Protein AF-A0A6C0BW20-F1 (afdb_monomer_lite)

Structure (mmCIF, N/CA/C/O backbone):
data_AF-A0A6C0BW20-F1
#
_entry.id   AF-A0A6C0BW20-F1
#
loop_
_atom_site.group_PDB
_atom_site.id
_atom_site.type_symbol
_atom_site.label_atom_id
_atom_site.label_alt_id
_atom_site.label_comp_id
_atom_site.label_asym_id
_atom_site.label_entity_id
_atom_site.label_seq_id
_atom_site.pdbx_PDB_ins_code
_atom_site.Cartn_x
_atom_site.Cartn_y
_atom_site.Cartn_z
_atom_site.occupancy
_atom_site.B_iso_or_equiv
_atom_site.auth_seq_id
_atom_site.auth_comp_id
_atom_site.auth_asym_id
_atom_site.auth_atom_id
_atom_site.pdbx_PDB_model_num
ATOM 1 N N . MET A 1 1 ? 77.970 -8.270 -142.069 1.00 59.00 1 MET A N 1
ATOM 2 C CA . MET A 1 1 ? 77.759 -6.852 -141.693 1.00 59.00 1 MET A CA 1
ATOM 3 C C . MET A 1 1 ? 79.062 -6.315 -141.125 1.00 59.00 1 MET A C 1
ATOM 5 O O . MET A 1 1 ? 79.704 -7.048 -140.381 1.00 59.00 1 MET A O 1
ATOM 9 N N . ARG A 1 2 ? 79.507 -5.115 -141.519 1.00 65.94 2 ARG A N 1
ATOM 10 C CA . ARG A 1 2 ? 80.756 -4.529 -141.004 1.00 65.94 2 ARG A CA 1
ATOM 11 C C . ARG A 1 2 ? 80.510 -4.013 -139.581 1.00 65.94 2 ARG A C 1
ATOM 13 O O . ARG A 1 2 ? 79.452 -3.459 -139.303 1.00 65.94 2 ARG A O 1
ATOM 20 N N . ALA A 1 3 ? 81.469 -4.204 -138.675 1.00 72.25 3 ALA A N 1
ATOM 21 C CA . ALA A 1 3 ? 81.328 -3.838 -137.260 1.00 72.25 3 ALA A CA 1
ATOM 22 C C . ALA A 1 3 ? 81.036 -2.336 -137.031 1.00 72.25 3 ALA A C 1
ATOM 24 O O . ALA A 1 3 ? 80.422 -1.982 -136.026 1.00 72.25 3 ALA A O 1
ATOM 25 N N . SER A 1 4 ? 81.402 -1.460 -137.978 1.00 76.25 4 SER A N 1
ATOM 26 C CA . SER A 1 4 ? 81.086 -0.024 -137.923 1.00 76.25 4 SER A CA 1
ATOM 27 C C . SER A 1 4 ? 79.586 0.266 -137.966 1.00 76.25 4 SER A C 1
ATOM 29 O O . SER A 1 4 ? 79.125 1.185 -137.293 1.00 76.25 4 SER A O 1
ATOM 31 N N . ASP A 1 5 ? 78.818 -0.528 -138.714 1.00 76.06 5 ASP A N 1
ATOM 32 C CA . ASP A 1 5 ? 77.393 -0.268 -138.945 1.00 76.06 5 ASP A CA 1
ATOM 33 C C . ASP A 1 5 ? 76.567 -0.606 -137.691 1.00 76.06 5 ASP A C 1
ATOM 35 O O . ASP A 1 5 ? 75.600 0.079 -137.356 1.00 76.06 5 ASP A O 1
ATOM 39 N N . ILE A 1 6 ? 77.004 -1.617 -136.930 1.00 78.94 6 ILE A N 1
ATOM 40 C CA . ILE A 1 6 ? 76.404 -1.996 -135.641 1.00 78.94 6 ILE A CA 1
ATOM 41 C C . ILE A 1 6 ? 76.694 -0.923 -134.577 1.00 78.94 6 ILE A C 1
ATOM 43 O O . ILE A 1 6 ? 75.790 -0.543 -133.834 1.00 78.94 6 ILE A O 1
ATOM 47 N N . PHE A 1 7 ? 77.915 -0.376 -134.534 1.00 82.94 7 PHE A N 1
ATOM 48 C CA . PHE A 1 7 ? 78.286 0.680 -133.583 1.00 82.94 7 PHE A CA 1
ATOM 49 C C . PHE A 1 7 ? 77.502 1.984 -133.813 1.00 82.94 7 PHE A C 1
ATOM 51 O O . PHE A 1 7 ? 76.940 2.538 -132.870 1.00 82.94 7 PHE A O 1
ATOM 58 N N . LEU A 1 8 ? 77.388 2.438 -135.067 1.00 81.00 8 LEU A N 1
ATOM 59 C CA . LEU A 1 8 ? 76.597 3.624 -135.425 1.00 81.00 8 LEU A CA 1
ATOM 60 C C . LEU A 1 8 ? 75.111 3.465 -135.072 1.00 81.00 8 LEU A C 1
ATOM 62 O O . LEU A 1 8 ? 74.500 4.398 -134.555 1.00 81.00 8 LEU A O 1
ATOM 66 N N . THR A 1 9 ? 74.544 2.273 -135.276 1.00 82.94 9 THR A N 1
ATOM 67 C CA . THR A 1 9 ? 73.142 1.989 -134.926 1.00 82.94 9 THR A CA 1
ATOM 68 C C . THR A 1 9 ? 72.909 2.061 -133.412 1.00 82.94 9 THR A C 1
ATOM 70 O O . THR A 1 9 ? 71.924 2.651 -132.970 1.00 82.94 9 THR A O 1
ATOM 73 N N . ILE A 1 10 ? 73.834 1.535 -132.600 1.00 84.69 10 ILE A N 1
ATOM 74 C CA . ILE A 1 10 ? 73.753 1.621 -131.133 1.00 84.69 10 ILE A CA 1
ATOM 75 C C . ILE A 1 10 ? 73.839 3.078 -130.665 1.00 84.69 10 ILE A C 1
ATOM 77 O O . ILE A 1 10 ? 73.041 3.487 -129.826 1.00 84.69 10 ILE A O 1
ATOM 81 N N . VAL A 1 11 ? 74.751 3.878 -131.225 1.00 86.12 11 VAL A N 1
ATOM 82 C CA . VAL A 1 11 ? 74.902 5.299 -130.861 1.00 86.12 11 VAL A CA 1
ATOM 83 C C . VAL A 1 11 ? 73.632 6.095 -131.176 1.00 86.12 11 VAL A C 1
ATOM 85 O O . VAL A 1 11 ? 73.182 6.880 -130.342 1.00 86.12 11 VAL A O 1
ATOM 88 N N . ILE A 1 12 ? 73.009 5.860 -132.335 1.00 85.62 12 ILE A N 1
ATOM 89 C CA . ILE A 1 12 ? 71.752 6.523 -132.715 1.00 85.62 12 ILE A CA 1
ATOM 90 C C . ILE A 1 12 ? 70.615 6.137 -131.759 1.00 85.62 12 ILE A C 1
ATOM 92 O O . ILE A 1 12 ? 69.884 7.018 -131.302 1.00 85.62 12 ILE A O 1
ATOM 96 N N . LEU A 1 13 ? 70.486 4.853 -131.404 1.00 86.12 13 LEU A N 1
ATOM 97 C CA . LEU A 1 13 ? 69.489 4.397 -130.427 1.00 86.12 13 LEU A CA 1
ATOM 98 C C . LEU A 1 13 ? 69.714 5.016 -129.041 1.00 86.12 13 LEU A C 1
ATOM 100 O O . LEU A 1 13 ? 68.753 5.412 -128.379 1.00 86.12 13 LEU A O 1
ATOM 104 N N . LEU A 1 14 ? 70.970 5.158 -128.612 1.00 86.94 14 LEU A N 1
ATOM 105 C CA . LEU A 1 14 ? 71.327 5.781 -127.336 1.00 86.94 14 LEU A CA 1
ATOM 106 C C . LEU A 1 14 ? 70.944 7.269 -127.313 1.00 86.94 14 LEU A C 1
ATOM 108 O O . LEU A 1 14 ? 70.314 7.725 -126.362 1.00 86.94 14 LEU A O 1
ATOM 112 N N . ILE A 1 15 ? 71.238 8.007 -128.388 1.00 86.31 15 ILE A N 1
ATOM 113 C CA . ILE A 1 15 ? 70.867 9.424 -128.522 1.00 86.31 15 ILE A CA 1
ATOM 114 C C . ILE A 1 15 ? 69.343 9.595 -128.521 1.00 86.31 15 ILE A C 1
ATOM 116 O O . ILE A 1 15 ? 68.825 10.438 -127.789 1.00 86.31 15 ILE A O 1
ATOM 120 N N . PHE A 1 16 ? 68.607 8.771 -129.275 1.00 85.88 16 PHE A N 1
ATOM 121 C CA . PHE A 1 16 ? 67.141 8.806 -129.265 1.00 85.88 16 PHE A CA 1
ATOM 122 C C . PHE A 1 16 ? 66.567 8.504 -127.876 1.00 85.88 16 PHE A C 1
ATOM 124 O O . PHE A 1 16 ? 65.630 9.170 -127.438 1.00 85.88 16 PHE A O 1
ATOM 131 N N . THR A 1 17 ? 67.164 7.557 -127.149 1.00 84.31 17 THR A N 1
ATOM 132 C CA . THR A 1 17 ? 66.755 7.224 -125.776 1.00 84.31 17 THR A CA 1
ATOM 133 C C . THR A 1 17 ? 67.008 8.392 -124.814 1.00 84.31 17 THR A C 1
ATOM 135 O O . THR A 1 17 ? 66.163 8.699 -123.973 1.00 84.31 17 THR A O 1
ATOM 138 N N . ILE A 1 18 ? 68.129 9.104 -124.956 1.00 85.19 18 ILE A N 1
ATOM 139 C CA . ILE A 1 18 ? 68.447 10.289 -124.140 1.00 85.19 18 ILE A CA 1
ATOM 140 C C . ILE A 1 18 ? 67.483 11.449 -124.441 1.00 85.19 18 ILE A C 1
ATOM 142 O O . ILE A 1 18 ? 66.973 12.096 -123.524 1.00 85.19 18 ILE A O 1
ATOM 146 N N . ILE A 1 19 ? 67.174 11.706 -125.714 1.00 84.44 19 ILE A N 1
ATOM 147 C CA . ILE A 1 19 ? 66.229 12.767 -126.101 1.00 84.44 19 ILE A CA 1
ATOM 148 C C . ILE A 1 19 ? 64.812 12.433 -125.608 1.00 84.44 19 ILE A C 1
ATOM 150 O O . ILE A 1 19 ? 64.113 13.301 -125.087 1.00 84.44 19 ILE A O 1
ATOM 154 N N . TYR A 1 20 ? 64.400 11.168 -125.697 1.00 84.06 20 TYR A N 1
ATOM 155 C CA . TYR A 1 20 ? 63.090 10.730 -125.219 1.00 84.06 20 TYR A CA 1
ATOM 156 C C . TYR A 1 20 ? 62.961 10.832 -123.690 1.00 84.06 20 TYR A C 1
ATOM 158 O O . TYR A 1 20 ? 61.986 11.387 -123.180 1.00 84.06 20 TYR A O 1
ATOM 166 N N . THR A 1 21 ? 63.970 10.368 -122.944 1.00 79.06 21 THR A N 1
ATOM 167 C CA . THR A 1 21 ? 63.970 10.442 -121.471 1.00 79.06 21 THR A CA 1
ATOM 168 C C . THR A 1 21 ? 64.052 11.881 -120.959 1.00 79.06 21 THR A C 1
ATOM 170 O O . THR A 1 21 ? 63.328 12.232 -120.028 1.00 79.06 21 THR A O 1
ATOM 173 N N . SER A 1 22 ? 64.851 12.748 -121.589 1.00 75.25 22 SER A N 1
ATOM 174 C CA . SER A 1 22 ? 64.921 14.170 -121.214 1.00 75.25 22 SER A CA 1
ATOM 175 C C . SER A 1 22 ? 63.596 14.911 -121.434 1.00 75.25 22 SER A C 1
ATOM 177 O O . SER A 1 22 ? 63.225 15.741 -120.603 1.00 75.25 22 SER A O 1
ATOM 179 N N . ASN A 1 23 ? 62.833 14.577 -122.482 1.00 77.44 23 ASN A N 1
ATOM 180 C CA . ASN A 1 23 ? 61.518 15.177 -122.724 1.00 77.44 23 ASN A CA 1
ATOM 181 C C . ASN A 1 23 ? 60.480 14.755 -121.664 1.00 77.44 23 ASN A C 1
ATOM 183 O O . ASN A 1 23 ? 59.778 15.605 -121.116 1.00 77.44 23 ASN A O 1
ATOM 187 N N . ILE A 1 24 ? 60.443 13.467 -121.295 1.00 80.12 24 ILE A N 1
ATOM 188 C CA . ILE A 1 24 ? 59.571 12.956 -120.219 1.00 80.12 24 ILE A CA 1
ATOM 189 C C . ILE A 1 24 ? 59.896 13.624 -118.882 1.00 80.12 24 ILE A C 1
ATOM 191 O O . ILE A 1 24 ? 58.987 14.043 -118.164 1.00 80.12 24 ILE A O 1
ATOM 195 N N . LEU A 1 25 ? 61.183 13.754 -118.552 1.00 77.12 25 LEU A N 1
ATOM 196 C CA . LEU A 1 25 ? 61.616 14.404 -117.316 1.00 77.12 25 LEU A CA 1
ATOM 197 C C . LEU A 1 25 ? 61.246 15.891 -117.299 1.00 77.12 25 LEU A C 1
ATOM 199 O O . LEU A 1 25 ? 60.792 16.381 -116.268 1.00 77.12 25 LEU A O 1
ATOM 203 N N . ALA A 1 26 ? 61.364 16.596 -118.428 1.00 75.00 26 ALA A N 1
ATOM 204 C CA . ALA A 1 26 ? 60.976 18.002 -118.531 1.00 75.00 26 ALA A CA 1
ATOM 205 C C . ALA A 1 26 ? 59.462 18.208 -118.333 1.00 75.00 26 ALA A C 1
ATOM 207 O O . ALA A 1 26 ? 59.050 19.086 -117.571 1.00 75.00 26 ALA A O 1
ATOM 208 N N . VAL A 1 27 ? 58.627 17.372 -118.960 1.00 76.00 27 VAL A N 1
ATOM 209 C CA . VAL A 1 27 ? 57.162 17.424 -118.799 1.00 76.00 27 VAL A CA 1
ATOM 210 C C . VAL A 1 27 ? 56.745 17.019 -117.378 1.00 76.00 27 VAL A C 1
ATOM 212 O O . VAL A 1 27 ? 55.918 17.689 -116.757 1.00 76.00 27 VAL A O 1
ATOM 215 N N . GLY A 1 28 ? 57.353 15.96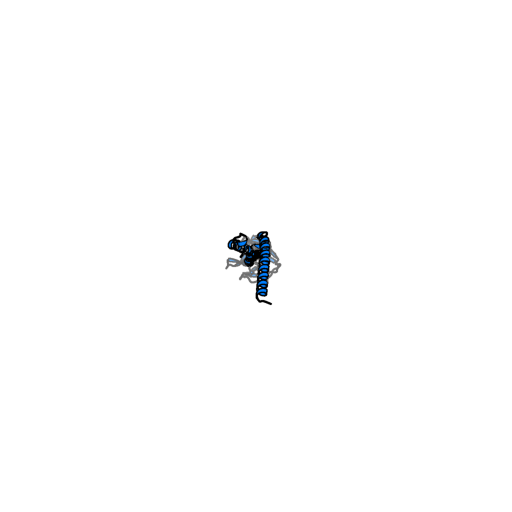7 -116.823 1.00 76.62 28 GLY A N 1
ATOM 216 C CA . GLY A 1 28 ? 57.104 15.509 -115.454 1.00 76.62 28 GLY A CA 1
ATOM 217 C C . GLY A 1 28 ? 57.495 16.549 -114.400 1.00 76.62 28 GLY A C 1
ATOM 218 O O . GLY A 1 28 ? 56.714 16.830 -113.490 1.00 76.62 28 GLY A O 1
ATOM 219 N N . ALA A 1 29 ? 58.655 17.191 -114.561 1.00 77.06 29 ALA A N 1
ATOM 220 C CA . ALA A 1 29 ? 59.098 18.278 -113.693 1.00 77.06 29 ALA A CA 1
ATOM 221 C C . ALA A 1 29 ? 58.170 19.502 -113.771 1.00 77.06 29 ALA A C 1
ATOM 223 O O . ALA A 1 29 ? 57.880 20.121 -112.745 1.00 77.06 29 ALA A O 1
ATOM 224 N N . GLY A 1 30 ? 57.651 19.823 -114.962 1.00 75.81 30 GLY A N 1
ATOM 225 C CA . GLY A 1 30 ? 56.662 20.888 -115.148 1.00 75.81 30 GLY A CA 1
ATOM 226 C C . GLY A 1 30 ? 55.382 20.664 -114.334 1.00 75.81 30 GLY A C 1
ATOM 227 O O . GLY A 1 30 ? 54.902 21.587 -113.674 1.00 75.81 30 GLY A O 1
ATOM 228 N N . ASN A 1 31 ? 54.872 19.429 -114.304 1.00 79.81 31 ASN A N 1
ATOM 229 C CA . ASN A 1 31 ? 53.686 19.073 -113.516 1.00 79.81 31 ASN A CA 1
ATOM 230 C C . ASN A 1 31 ? 53.939 19.132 -112.001 1.00 79.81 31 ASN A C 1
ATOM 232 O O . ASN A 1 31 ? 53.102 19.646 -111.261 1.00 79.81 31 ASN A O 1
ATOM 236 N N . ILE A 1 32 ? 55.105 18.673 -111.534 1.00 80.12 32 ILE A N 1
ATOM 237 C CA . ILE A 1 32 ? 55.470 18.725 -110.106 1.00 80.12 32 ILE A CA 1
ATOM 238 C C . ILE A 1 32 ? 55.589 20.175 -109.622 1.00 80.12 32 ILE A C 1
ATOM 240 O O . ILE A 1 32 ? 55.152 20.496 -108.518 1.00 80.12 32 ILE A O 1
ATOM 244 N N . LYS A 1 33 ? 56.134 21.065 -110.460 1.00 76.50 33 LYS A N 1
ATOM 245 C CA . LYS A 1 33 ? 56.265 22.489 -110.133 1.00 76.50 33 LYS A CA 1
ATOM 246 C C . LYS A 1 33 ? 54.908 23.194 -110.028 1.00 76.50 33 LYS A C 1
ATOM 248 O O . LYS A 1 33 ? 54.754 24.080 -109.194 1.00 76.50 33 LYS A O 1
ATOM 253 N N . LYS A 1 34 ? 53.931 22.809 -110.858 1.00 80.44 34 LYS A N 1
ATOM 254 C CA . LYS A 1 34 ? 52.585 23.406 -110.865 1.00 80.44 34 LYS A CA 1
ATOM 255 C C . LYS A 1 34 ? 51.764 23.017 -109.630 1.00 80.44 34 LYS A C 1
ATOM 257 O O . LYS A 1 34 ? 51.102 23.876 -109.060 1.00 80.44 34 LYS A O 1
ATOM 262 N N . ASP A 1 35 ? 51.879 21.767 -109.182 1.00 83.88 35 ASP A N 1
ATOM 263 C CA . ASP A 1 35 ? 51.110 21.213 -108.057 1.00 83.88 35 ASP A CA 1
ATOM 264 C C . ASP A 1 35 ? 51.996 20.898 -106.836 1.00 83.88 35 ASP A C 1
ATOM 266 O O . ASP A 1 35 ? 51.822 19.883 -106.152 1.00 83.88 35 ASP A O 1
ATOM 270 N N . TRP A 1 36 ? 52.962 21.771 -106.537 1.00 79.25 36 TRP A N 1
ATOM 271 C CA . TRP A 1 36 ? 53.942 21.554 -105.467 1.00 79.25 36 TRP A CA 1
ATOM 272 C C . TRP A 1 36 ? 53.337 21.167 -104.100 1.00 79.25 36 TRP A C 1
ATOM 274 O O . TRP A 1 36 ? 53.826 20.208 -103.497 1.00 79.25 36 TRP A O 1
ATOM 284 N N . PRO A 1 37 ? 52.244 21.796 -103.609 1.00 81.12 37 PRO A N 1
ATOM 285 C CA . PRO A 1 37 ? 51.641 21.426 -102.326 1.00 81.12 37 PRO A CA 1
ATOM 286 C C . PRO A 1 37 ? 51.200 19.961 -102.239 1.00 81.12 37 PRO A C 1
ATOM 288 O O . PRO A 1 37 ? 51.208 19.389 -101.153 1.00 81.12 37 PRO A O 1
ATOM 291 N N . LYS A 1 38 ? 50.852 19.343 -103.373 1.00 81.56 38 LYS A N 1
ATOM 292 C CA . LYS A 1 38 ? 50.432 17.939 -103.444 1.00 81.56 38 LYS A CA 1
ATOM 293 C C . LYS A 1 38 ? 51.620 16.978 -103.417 1.00 81.56 38 LYS A C 1
ATOM 295 O O . LYS A 1 38 ? 51.528 15.894 -102.851 1.00 81.56 38 LYS A O 1
ATOM 300 N N . TYR A 1 39 ? 52.732 17.367 -104.033 1.00 79.62 39 TYR A N 1
ATOM 301 C CA . TYR A 1 39 ? 53.892 16.498 -104.239 1.00 79.62 39 TYR A CA 1
ATOM 302 C C . TYR A 1 39 ? 55.025 16.718 -103.225 1.00 79.62 39 TYR A C 1
ATOM 304 O O . TYR A 1 39 ? 55.924 15.883 -103.131 1.00 79.62 39 TYR A O 1
ATOM 312 N N . ARG A 1 40 ? 54.965 17.789 -102.421 1.00 78.31 40 ARG A N 1
ATOM 313 C CA . ARG A 1 40 ? 56.021 18.184 -101.475 1.00 78.31 40 ARG A CA 1
ATOM 314 C C . ARG A 1 40 ? 56.376 17.134 -100.419 1.00 78.31 40 ARG A C 1
ATOM 316 O O . ARG A 1 40 ? 57.535 17.076 -100.030 1.00 78.31 40 ARG A O 1
ATOM 323 N N . CYS A 1 41 ? 55.422 16.318 -99.965 1.00 82.94 41 CYS A N 1
ATOM 324 C CA . CYS A 1 41 ? 55.662 15.268 -98.964 1.00 82.94 41 CYS A CA 1
ATOM 325 C C . CYS A 1 41 ? 55.743 13.862 -99.580 1.00 82.94 41 CYS A C 1
ATOM 327 O O . CYS A 1 41 ? 55.674 12.870 -98.861 1.00 82.94 41 CYS A O 1
ATOM 329 N N . ASN A 1 42 ? 55.891 13.750 -100.906 1.00 82.62 42 ASN A N 1
ATOM 330 C CA . ASN A 1 42 ? 56.097 12.463 -101.566 1.00 82.62 42 ASN A CA 1
ATOM 331 C C . ASN A 1 42 ? 57.580 12.035 -101.452 1.00 82.62 42 ASN A C 1
ATOM 333 O O . ASN A 1 42 ? 58.448 12.750 -101.967 1.00 82.62 42 ASN A O 1
ATOM 337 N N . PRO A 1 43 ? 57.894 10.868 -100.850 1.00 79.19 43 PRO A N 1
ATOM 338 C CA . PRO A 1 43 ? 59.269 10.394 -100.654 1.00 79.19 43 PRO A CA 1
ATOM 339 C C . PRO A 1 43 ? 60.127 10.330 -101.918 1.00 79.19 43 PRO A C 1
ATOM 341 O O . PRO A 1 43 ? 61.333 10.547 -101.841 1.00 79.19 43 PRO A O 1
ATOM 344 N N . ALA A 1 44 ? 59.523 10.096 -103.085 1.00 79.12 44 ALA A N 1
ATOM 345 C CA . ALA A 1 44 ? 60.248 10.029 -104.353 1.00 79.12 44 ALA A CA 1
ATOM 346 C C . ALA A 1 44 ? 60.709 11.406 -104.872 1.00 79.12 44 ALA A C 1
ATOM 348 O O . ALA A 1 44 ? 61.628 11.480 -105.683 1.00 79.12 44 ALA A O 1
ATOM 349 N N . ILE A 1 45 ? 60.079 12.495 -104.420 1.00 81.31 45 ILE A N 1
ATOM 350 C CA . ILE A 1 45 ? 60.309 13.864 -104.917 1.00 81.31 45 ILE A CA 1
ATOM 351 C C . ILE A 1 45 ? 61.140 14.680 -103.915 1.00 81.31 45 ILE A C 1
ATOM 353 O O . ILE A 1 45 ? 61.853 15.602 -104.310 1.00 81.31 45 ILE A O 1
ATOM 357 N N . MET A 1 46 ? 61.113 14.304 -102.631 1.00 78.44 46 MET A N 1
ATOM 358 C CA . MET A 1 46 ? 61.816 14.998 -101.546 1.00 78.44 46 MET A CA 1
ATOM 359 C C . MET A 1 46 ? 63.334 15.193 -101.765 1.00 78.44 46 MET A C 1
ATOM 361 O O . MET A 1 46 ? 63.807 16.310 -101.561 1.00 78.44 46 MET A O 1
ATOM 365 N N . PRO A 1 47 ? 64.117 14.206 -102.248 1.00 79.75 47 PRO A N 1
ATOM 366 C CA . PRO A 1 47 ? 65.549 14.407 -102.517 1.00 79.75 47 PRO A CA 1
ATOM 367 C C . PRO A 1 47 ? 65.825 15.431 -103.625 1.00 79.75 47 PRO A C 1
ATOM 369 O O . PRO A 1 47 ? 66.913 15.997 -103.708 1.00 79.75 47 PRO A O 1
ATOM 372 N N . PHE A 1 48 ? 64.827 15.682 -104.474 1.00 80.56 48 PHE A N 1
ATOM 373 C CA . PHE A 1 48 ? 64.922 16.545 -105.643 1.00 80.56 48 PHE A CA 1
ATOM 374 C C . PHE A 1 48 ? 64.215 17.890 -105.440 1.00 80.56 48 PHE A C 1
ATOM 376 O O . PHE A 1 48 ? 64.120 18.667 -106.383 1.00 80.56 48 PHE A O 1
ATOM 383 N N . THR A 1 49 ? 63.756 18.229 -104.227 1.00 80.88 49 THR A N 1
ATOM 384 C CA . THR A 1 49 ? 63.082 19.519 -103.958 1.00 80.88 49 THR A CA 1
ATOM 385 C C . THR A 1 49 ? 63.962 20.723 -104.297 1.00 80.88 49 THR A C 1
ATOM 387 O O . THR A 1 49 ? 63.449 21.763 -104.711 1.00 80.88 49 THR A O 1
ATOM 390 N N . SER A 1 50 ? 65.287 20.566 -104.180 1.00 78.12 50 SER A N 1
ATOM 391 C CA . SER A 1 50 ? 66.270 21.588 -104.549 1.00 78.12 50 SER A CA 1
ATOM 392 C C . SER A 1 50 ? 66.180 21.957 -106.036 1.00 78.12 50 SER A C 1
ATOM 394 O O . SER A 1 50 ? 66.322 23.130 -106.371 1.00 78.12 50 SER A O 1
ATOM 396 N N . TYR A 1 51 ? 65.832 21.004 -106.912 1.00 79.88 51 TYR A N 1
ATOM 397 C CA . TYR A 1 51 ? 65.592 21.244 -108.341 1.00 79.88 51 TYR A CA 1
ATOM 398 C C . TYR A 1 51 ? 64.342 22.104 -108.600 1.00 79.88 51 TYR A C 1
ATOM 400 O O . TYR A 1 51 ? 64.255 22.806 -109.605 1.00 79.88 51 TYR A O 1
ATOM 408 N N . PHE A 1 52 ? 63.387 22.101 -107.667 1.00 80.25 52 PHE A N 1
ATOM 409 C CA . PHE A 1 52 ? 62.144 22.872 -107.746 1.00 80.25 52 PHE A CA 1
ATOM 410 C C . PHE A 1 52 ? 62.206 24.217 -107.000 1.00 80.25 52 PHE A C 1
ATOM 412 O O . PHE A 1 52 ? 61.212 24.938 -106.979 1.00 80.25 52 PHE A O 1
ATOM 419 N N . GLY A 1 53 ? 63.365 24.588 -106.437 1.00 77.31 53 GLY A N 1
ATOM 420 C CA . GLY A 1 53 ? 63.568 25.862 -105.735 1.00 77.31 53 GLY A CA 1
ATOM 421 C C . GLY A 1 53 ? 63.217 25.843 -104.243 1.00 77.31 53 GLY A C 1
ATOM 422 O O . GLY A 1 53 ? 63.117 26.905 -103.635 1.00 77.31 53 GLY A O 1
ATOM 423 N N . HIS A 1 54 ? 63.046 24.660 -103.643 1.00 82.44 54 HIS A N 1
ATOM 424 C CA . HIS A 1 54 ? 62.724 24.503 -102.222 1.00 82.44 54 HIS A CA 1
ATOM 425 C C . HIS A 1 54 ? 63.840 23.776 -101.462 1.00 82.44 54 HIS A C 1
ATOM 427 O O . HIS A 1 54 ? 64.393 22.785 -101.944 1.00 82.44 54 HIS A O 1
ATOM 433 N N . ASN A 1 55 ? 64.150 24.236 -100.246 1.00 83.56 55 ASN A N 1
ATOM 434 C CA . ASN A 1 55 ? 65.164 23.612 -99.400 1.00 83.56 55 ASN A CA 1
ATOM 435 C C . ASN A 1 55 ? 64.726 22.181 -98.995 1.00 83.56 55 ASN A C 1
ATOM 437 O O . ASN A 1 55 ? 63.665 22.030 -98.380 1.00 83.56 55 ASN A O 1
ATOM 441 N N . PRO A 1 56 ? 65.513 21.133 -99.318 1.00 79.94 56 PRO A N 1
ATOM 442 C CA . PRO A 1 56 ? 65.174 19.748 -98.976 1.00 79.94 56 PRO A CA 1
ATOM 443 C C . PRO A 1 56 ? 65.031 19.492 -97.480 1.00 79.94 56 PRO A C 1
ATOM 445 O O . PRO A 1 56 ? 64.114 18.787 -97.068 1.00 79.94 56 PRO A O 1
ATOM 448 N N . VAL A 1 57 ? 65.898 20.091 -96.662 1.00 80.38 57 VAL A N 1
ATOM 449 C CA . VAL A 1 57 ? 65.917 19.883 -95.208 1.00 80.38 57 VAL A CA 1
ATOM 450 C C . VAL A 1 57 ? 64.710 20.548 -94.559 1.00 80.38 57 VAL A C 1
ATOM 452 O O . VAL A 1 57 ? 64.043 19.941 -93.722 1.00 80.38 57 VAL A O 1
ATOM 455 N N . GLU A 1 58 ? 64.380 21.768 -94.979 1.00 81.94 58 GLU A N 1
ATOM 456 C CA . GLU A 1 58 ? 63.231 22.510 -94.454 1.00 81.94 58 GLU A CA 1
ATOM 457 C C . GLU A 1 58 ? 61.907 21.836 -94.839 1.00 81.94 58 GLU A C 1
ATOM 459 O O . GLU A 1 58 ? 61.036 21.630 -93.994 1.00 81.94 58 GLU A O 1
ATOM 464 N N . ASN A 1 59 ? 61.772 21.405 -96.098 1.00 83.56 59 ASN A N 1
ATOM 465 C CA . ASN A 1 59 ? 60.561 20.735 -96.561 1.00 83.56 59 ASN A CA 1
ATOM 466 C C . ASN A 1 59 ? 60.397 19.332 -95.946 1.00 83.56 59 ASN A C 1
ATOM 468 O O . ASN A 1 59 ? 59.282 18.953 -95.595 1.00 83.56 59 ASN A O 1
ATOM 472 N N . MET A 1 60 ? 61.494 18.594 -95.743 1.00 80.81 60 MET A N 1
ATOM 473 C CA . MET A 1 60 ? 61.481 17.333 -94.997 1.00 80.81 60 MET A CA 1
ATOM 474 C C . MET A 1 60 ? 61.059 17.553 -93.541 1.00 80.81 60 MET A C 1
ATOM 476 O O . MET A 1 60 ? 60.190 16.839 -93.048 1.00 80.81 60 MET A O 1
ATOM 480 N N . THR A 1 61 ? 61.616 18.566 -92.872 1.00 82.75 61 THR A N 1
ATOM 481 C CA . THR A 1 61 ? 61.261 18.903 -91.484 1.00 82.75 61 THR A CA 1
ATOM 482 C C . THR A 1 61 ? 59.778 19.245 -91.367 1.00 82.75 61 THR A C 1
ATOM 484 O O . THR A 1 61 ? 59.102 18.717 -90.490 1.00 82.75 61 THR A O 1
ATOM 487 N N . TYR A 1 62 ? 59.244 20.038 -92.299 1.00 84.56 62 TYR A N 1
ATOM 488 C CA . TYR A 1 62 ? 57.819 20.359 -92.351 1.00 84.56 62 TYR A CA 1
ATOM 489 C C . TYR A 1 62 ? 56.948 19.108 -92.525 1.00 84.56 62 TYR A C 1
ATOM 491 O O . TYR A 1 62 ? 55.978 18.922 -91.794 1.00 84.56 62 TYR A O 1
ATOM 499 N N . CYS A 1 63 ? 57.285 18.233 -93.477 1.00 83.12 63 CYS A N 1
ATOM 500 C CA . CYS A 1 63 ? 56.503 17.022 -93.725 1.00 83.12 63 CYS A CA 1
ATOM 501 C C . CYS A 1 63 ? 56.562 16.049 -92.536 1.00 83.12 63 CYS A C 1
ATOM 503 O O . CYS A 1 63 ? 55.538 15.472 -92.183 1.00 83.12 63 CYS A O 1
ATOM 505 N N . ILE A 1 64 ? 57.718 15.922 -91.874 1.00 81.75 64 ILE A N 1
ATOM 506 C CA . ILE A 1 64 ? 57.867 15.115 -90.655 1.00 81.75 64 ILE A CA 1
ATOM 507 C C . ILE A 1 64 ? 57.041 15.705 -89.508 1.00 81.75 64 ILE A C 1
ATOM 509 O O . ILE A 1 64 ? 56.313 14.962 -88.862 1.00 81.75 64 ILE A O 1
ATOM 513 N N . GLN A 1 65 ? 57.093 17.019 -89.274 1.00 79.31 65 GLN A N 1
ATOM 514 C CA . GLN A 1 65 ? 56.319 17.673 -88.209 1.00 79.31 65 GLN A CA 1
ATOM 515 C C . GLN A 1 65 ? 54.805 17.535 -88.418 1.00 79.31 65 GLN A C 1
ATOM 517 O O . GLN A 1 65 ? 54.066 17.265 -87.468 1.00 79.31 65 GLN A O 1
ATOM 522 N N . ASN A 1 66 ? 54.338 17.673 -89.661 1.00 79.44 66 ASN A N 1
ATOM 523 C CA . ASN A 1 66 ? 52.919 17.545 -89.977 1.00 79.44 66 ASN A CA 1
ATOM 524 C C . ASN A 1 66 ? 52.448 16.084 -89.837 1.00 79.44 66 ASN A C 1
ATOM 526 O O . ASN A 1 66 ? 51.442 15.828 -89.185 1.00 79.44 66 ASN A O 1
ATOM 530 N N . MET A 1 67 ? 53.234 15.115 -90.330 1.00 74.69 67 MET A N 1
ATOM 531 C CA . MET A 1 67 ? 52.955 13.685 -90.120 1.00 74.69 67 MET A CA 1
ATOM 532 C C . MET A 1 67 ? 53.027 13.277 -88.640 1.00 74.69 67 MET A C 1
ATOM 534 O O . MET A 1 67 ? 52.266 12.421 -88.196 1.00 74.69 67 MET A O 1
ATOM 538 N N . GLN A 1 68 ? 53.925 13.883 -87.858 1.00 69.38 68 GLN A N 1
ATOM 539 C CA . GLN A 1 68 ? 54.059 13.619 -86.427 1.00 69.38 68 GLN A CA 1
ATOM 540 C C . GLN A 1 68 ? 52.858 14.144 -85.634 1.00 69.38 68 GLN A C 1
ATOM 542 O O . GLN A 1 68 ? 52.473 13.510 -84.657 1.00 69.38 68 GLN A O 1
ATOM 547 N N . THR A 1 69 ? 52.249 15.257 -86.050 1.00 73.44 69 THR A N 1
ATOM 548 C CA . THR A 1 69 ? 51.038 15.801 -85.409 1.00 73.44 69 THR A CA 1
ATOM 549 C C . THR A 1 69 ? 49.851 14.855 -85.593 1.00 73.44 69 THR A C 1
ATOM 551 O O . THR A 1 69 ? 49.164 14.543 -84.621 1.00 73.44 69 THR A O 1
ATOM 554 N N . ASP A 1 70 ? 49.679 14.308 -86.799 1.00 72.00 70 ASP A N 1
ATOM 555 C CA . ASP A 1 70 ? 48.630 13.324 -87.086 1.00 72.00 70 ASP A CA 1
ATOM 556 C C . ASP A 1 70 ? 48.869 11.996 -86.340 1.00 72.00 70 ASP A C 1
ATOM 558 O O . ASP A 1 70 ? 47.938 11.380 -85.822 1.00 72.00 70 ASP A O 1
ATOM 562 N N . TYR A 1 71 ? 50.131 11.573 -86.208 1.00 75.38 71 TYR A N 1
ATOM 563 C CA . TYR A 1 71 ? 50.493 10.355 -85.475 1.00 75.38 71 TYR A CA 1
ATOM 564 C C . TYR A 1 71 ? 50.459 10.526 -83.945 1.00 75.38 71 TYR A C 1
ATOM 566 O O . TYR A 1 71 ? 50.237 9.557 -83.218 1.00 75.38 71 TYR A O 1
ATOM 574 N N . MET A 1 72 ? 50.620 11.753 -83.432 1.00 73.50 72 MET A N 1
ATOM 575 C CA . MET A 1 72 ? 50.537 12.053 -81.997 1.00 73.50 72 MET A CA 1
ATOM 576 C C . MET A 1 72 ? 49.156 11.705 -81.431 1.00 73.50 72 MET A C 1
ATOM 578 O O . MET A 1 72 ? 49.070 11.221 -80.307 1.00 73.50 72 MET A O 1
ATOM 582 N N . GLY A 1 73 ? 48.087 11.877 -82.216 1.00 76.75 73 GLY A N 1
ATOM 583 C CA . GLY A 1 73 ? 46.739 11.451 -81.828 1.00 76.75 73 GLY A CA 1
ATOM 584 C C . GLY A 1 73 ? 46.661 9.952 -81.514 1.00 76.75 73 GLY A C 1
ATOM 585 O O . GLY A 1 73 ? 46.156 9.575 -80.459 1.00 76.75 73 GLY A O 1
ATOM 586 N N . HIS A 1 74 ? 47.244 9.106 -82.369 1.00 77.94 74 HIS A N 1
ATOM 587 C CA . HIS A 1 74 ? 47.321 7.657 -82.141 1.00 77.94 74 HIS A CA 1
ATOM 588 C C . HIS A 1 74 ? 48.269 7.274 -80.997 1.00 77.94 74 HIS A C 1
ATOM 590 O O . HIS A 1 74 ? 48.002 6.328 -80.263 1.00 77.94 74 HIS A O 1
ATOM 596 N N . LEU A 1 75 ? 49.362 8.016 -80.797 1.00 78.38 75 LEU A N 1
ATOM 597 C CA . LEU A 1 75 ? 50.269 7.783 -79.667 1.00 78.38 75 LEU A CA 1
ATOM 598 C C . LEU A 1 75 ? 49.664 8.180 -78.313 1.00 78.38 75 LEU A C 1
ATOM 600 O O . LEU A 1 75 ? 50.023 7.593 -77.294 1.00 78.38 75 LEU A O 1
ATOM 604 N N . LEU A 1 76 ? 48.761 9.163 -78.290 1.00 83.44 76 LEU A N 1
ATOM 605 C CA . LEU A 1 76 ? 48.055 9.602 -77.085 1.00 83.44 76 LEU A CA 1
ATOM 606 C C . LEU A 1 76 ? 46.805 8.768 -76.784 1.00 83.44 76 LEU A C 1
ATOM 608 O O . LEU A 1 76 ? 46.289 8.840 -75.672 1.00 83.44 76 LEU A O 1
ATOM 612 N N . GLU A 1 77 ? 46.327 7.951 -77.722 1.00 84.69 77 GLU A N 1
ATOM 613 C CA . GLU A 1 77 ? 45.162 7.077 -77.543 1.00 84.69 77 GLU A CA 1
ATOM 614 C C . GLU A 1 77 ? 45.277 6.161 -76.302 1.00 84.69 77 GLU A C 1
ATOM 616 O O . GLU A 1 77 ? 44.349 6.164 -75.485 1.00 84.69 77 GLU A O 1
ATOM 621 N N . PRO A 1 78 ? 46.418 5.483 -76.034 1.00 88.56 78 PRO A N 1
ATOM 622 C CA . PRO A 1 78 ? 46.597 4.708 -74.803 1.00 88.56 78 PRO A CA 1
ATOM 623 C C . PRO A 1 78 ? 46.581 5.567 -73.531 1.00 88.56 78 PRO A C 1
ATOM 625 O O . PRO A 1 78 ? 46.092 5.126 -72.492 1.00 88.56 78 PRO A O 1
ATOM 628 N N . VAL A 1 79 ? 47.101 6.797 -73.599 1.00 87.50 79 VAL A N 1
ATOM 629 C CA . VAL A 1 79 ? 47.134 7.731 -72.460 1.00 87.50 79 VAL A CA 1
ATOM 630 C C . VAL A 1 79 ? 45.729 8.241 -72.148 1.00 87.50 79 VAL A C 1
ATOM 632 O O . VAL A 1 79 ? 45.324 8.252 -70.989 1.00 87.50 79 VAL A O 1
ATOM 635 N N . ASN A 1 80 ? 44.955 8.592 -73.176 1.00 85.69 80 ASN A N 1
ATOM 636 C CA . ASN A 1 80 ? 43.562 9.010 -73.038 1.00 85.69 80 ASN A CA 1
ATOM 637 C C . ASN A 1 80 ? 42.686 7.874 -72.497 1.00 85.69 80 ASN A C 1
ATOM 639 O O . ASN A 1 80 ? 41.854 8.111 -71.623 1.00 85.69 80 ASN A O 1
ATOM 643 N N . TYR A 1 81 ? 42.907 6.635 -72.949 1.00 89.25 81 TYR A N 1
ATOM 644 C CA . TYR A 1 81 ? 42.243 5.460 -72.385 1.00 89.25 81 TYR A CA 1
ATOM 645 C C . TYR A 1 81 ? 42.592 5.270 -70.903 1.00 89.25 81 TYR A C 1
ATOM 647 O O . TYR A 1 81 ? 41.695 5.114 -70.075 1.00 89.25 81 TYR A O 1
ATOM 655 N N . ALA A 1 82 ? 43.878 5.351 -70.543 1.00 88.50 82 ALA A N 1
ATOM 656 C CA . ALA A 1 82 ? 44.313 5.253 -69.152 1.00 88.50 82 ALA A CA 1
ATOM 657 C C . ALA A 1 82 ? 43.685 6.352 -68.275 1.00 88.50 82 ALA A C 1
ATOM 659 O O . ALA A 1 82 ? 43.201 6.058 -67.184 1.00 88.50 82 ALA A O 1
ATOM 660 N N . MET A 1 83 ? 43.613 7.595 -68.767 1.00 88.25 83 MET A N 1
ATOM 661 C CA . MET A 1 83 ? 42.927 8.691 -68.075 1.00 88.25 83 MET A CA 1
ATOM 662 C C . MET A 1 83 ? 41.423 8.440 -67.923 1.00 88.25 83 MET A C 1
ATOM 664 O O . MET A 1 83 ? 40.880 8.708 -66.852 1.00 88.25 83 MET A O 1
ATOM 668 N N . GLY A 1 84 ? 40.763 7.895 -68.948 1.00 91.00 84 GLY A N 1
ATOM 669 C CA . GLY A 1 84 ? 39.349 7.520 -68.891 1.00 91.00 84 GLY A CA 1
ATOM 670 C C . GLY A 1 84 ? 39.075 6.457 -67.827 1.00 91.00 84 GLY A C 1
ATOM 671 O O . GLY A 1 84 ? 38.162 6.617 -67.020 1.00 91.00 84 GLY A O 1
ATOM 672 N N . VAL A 1 85 ? 39.923 5.426 -67.746 1.00 92.06 85 VAL A N 1
ATOM 673 C CA . VAL A 1 85 ? 39.840 4.399 -66.695 1.00 92.06 85 VAL A CA 1
ATOM 674 C C . VAL A 1 85 ? 40.070 5.010 -65.310 1.00 92.06 85 VAL A C 1
ATOM 676 O O . VAL A 1 85 ? 39.321 4.713 -64.383 1.00 92.06 85 VAL A O 1
ATOM 679 N N . THR A 1 86 ? 41.051 5.903 -65.143 1.00 90.06 86 THR A N 1
ATOM 680 C CA . THR A 1 86 ? 41.283 6.593 -63.861 1.00 90.06 86 THR A CA 1
ATOM 681 C C . THR A 1 86 ? 40.098 7.472 -63.449 1.00 90.06 86 THR A C 1
ATOM 683 O O . THR A 1 86 ? 39.735 7.488 -62.274 1.00 90.06 86 THR A O 1
ATOM 686 N N . GLN A 1 87 ? 39.476 8.189 -64.389 1.00 89.25 87 GLN A N 1
ATOM 687 C CA . GLN A 1 87 ? 38.288 9.004 -64.119 1.00 89.25 87 GLN A CA 1
ATOM 688 C C . GLN A 1 87 ? 37.080 8.145 -63.746 1.00 89.25 87 GLN A C 1
ATOM 690 O O . GLN A 1 87 ? 36.390 8.468 -62.782 1.00 89.25 87 GLN A O 1
ATOM 695 N N . GLN A 1 88 ? 36.861 7.039 -64.459 1.00 92.94 88 GLN A N 1
ATOM 696 C CA . GLN A 1 88 ? 35.796 6.091 -64.150 1.00 92.94 88 GLN A CA 1
ATOM 697 C C . GLN A 1 88 ? 35.995 5.465 -62.768 1.00 92.94 88 GLN A C 1
ATOM 699 O O . GLN A 1 88 ? 35.077 5.491 -61.961 1.00 92.94 88 GLN A O 1
ATOM 704 N N . LEU A 1 89 ? 37.207 5.001 -62.446 1.00 91.19 89 LEU A N 1
ATOM 705 C CA . LEU A 1 89 ? 37.528 4.487 -61.111 1.00 91.19 89 LEU A CA 1
ATOM 706 C C . LEU A 1 89 ? 37.300 5.542 -60.021 1.00 91.19 89 LEU A C 1
ATOM 708 O O . LEU A 1 89 ? 36.814 5.213 -58.942 1.00 91.19 89 LEU A O 1
ATOM 712 N N . GLY A 1 90 ? 37.633 6.807 -60.292 1.00 91.19 90 GLY A N 1
ATOM 713 C CA . GLY A 1 90 ? 37.345 7.917 -59.384 1.00 91.19 90 GLY A CA 1
ATOM 714 C C . GLY A 1 90 ? 35.843 8.140 -59.175 1.00 91.19 90 GLY A C 1
ATOM 715 O O . GLY A 1 90 ? 35.417 8.351 -58.039 1.00 91.19 90 GLY A O 1
ATOM 716 N N . GLY A 1 91 ? 35.053 8.058 -60.250 1.00 93.56 91 GLY A N 1
ATOM 717 C CA . GLY A 1 91 ? 33.591 8.147 -60.222 1.00 93.56 91 GLY A CA 1
ATOM 718 C C . GLY A 1 91 ? 32.955 6.992 -59.454 1.00 93.56 91 GLY A C 1
ATOM 719 O O . GLY A 1 91 ? 32.280 7.227 -58.457 1.00 93.56 91 GLY A O 1
ATOM 720 N N . ASP A 1 92 ? 33.272 5.754 -59.833 1.00 93.81 92 ASP A N 1
ATOM 721 C CA . ASP A 1 92 ? 32.746 4.532 -59.216 1.00 93.81 92 ASP A CA 1
ATOM 722 C C . ASP A 1 92 ? 33.075 4.466 -57.714 1.00 93.81 92 ASP A C 1
ATOM 724 O O . ASP A 1 92 ? 32.255 4.037 -56.893 1.00 93.81 92 ASP A O 1
ATOM 728 N N . LEU A 1 93 ? 34.272 4.919 -57.323 1.00 92.75 93 LEU A N 1
ATOM 729 C CA . LEU A 1 93 ? 34.678 4.998 -55.921 1.00 92.75 93 LEU A CA 1
ATOM 730 C C . LEU A 1 93 ? 33.919 6.103 -55.172 1.00 92.75 93 LEU A C 1
ATOM 732 O O . LEU A 1 93 ? 33.503 5.891 -54.032 1.00 92.75 93 LEU A O 1
ATOM 736 N N . GLY A 1 94 ? 33.694 7.256 -55.808 1.00 94.44 94 GLY A N 1
ATOM 737 C CA . GLY A 1 94 ? 32.854 8.329 -55.272 1.00 94.44 94 GLY A CA 1
ATOM 738 C C . GLY A 1 94 ? 31.412 7.876 -55.038 1.00 94.44 94 GLY A C 1
ATOM 739 O O . GLY A 1 94 ? 30.876 8.065 -53.942 1.00 94.44 94 GLY A O 1
ATOM 740 N N . ASP A 1 95 ? 30.825 7.197 -56.020 1.00 94.94 95 ASP A N 1
ATOM 741 C CA . ASP A 1 95 ? 29.467 6.660 -55.953 1.00 94.94 95 ASP A CA 1
ATOM 742 C C . ASP A 1 95 ? 29.355 5.574 -54.882 1.00 94.94 95 ASP A C 1
ATOM 744 O O . ASP A 1 95 ? 28.444 5.602 -54.054 1.00 94.94 95 ASP A O 1
ATOM 748 N N . SER A 1 96 ? 30.333 4.668 -54.798 1.00 95.19 96 SER A N 1
ATOM 749 C CA . SER A 1 96 ? 30.383 3.637 -53.753 1.00 95.19 96 SER A CA 1
ATOM 750 C C . SER A 1 96 ? 30.465 4.239 -52.345 1.00 95.19 96 SER A C 1
ATOM 752 O O . SER A 1 96 ? 29.798 3.765 -51.417 1.00 95.19 96 SER A O 1
ATOM 754 N N . ILE A 1 97 ? 31.242 5.314 -52.163 1.00 94.62 97 ILE A N 1
ATOM 755 C CA . ILE A 1 97 ? 31.308 6.051 -50.892 1.00 94.62 97 ILE A CA 1
ATOM 756 C C . ILE A 1 97 ? 29.958 6.701 -50.584 1.00 94.62 97 ILE A C 1
ATOM 758 O O . ILE A 1 97 ? 29.501 6.649 -49.438 1.00 94.62 97 ILE A O 1
ATOM 762 N N . GLN A 1 98 ? 29.299 7.292 -51.580 1.00 94.62 98 GLN A N 1
ATOM 763 C CA . GLN A 1 98 ? 27.997 7.921 -51.392 1.00 94.62 98 GLN A CA 1
ATOM 764 C C . GLN A 1 98 ? 26.911 6.892 -51.054 1.00 94.62 98 GLN A C 1
ATOM 766 O O . GLN A 1 98 ? 26.133 7.119 -50.128 1.00 94.62 98 GLN A O 1
ATOM 771 N N . HIS A 1 99 ? 26.908 5.732 -51.710 1.00 95.69 99 HIS A N 1
ATOM 772 C CA . HIS A 1 99 ? 26.036 4.609 -51.367 1.00 95.69 99 HIS A CA 1
ATOM 773 C C . HIS A 1 99 ? 26.301 4.086 -49.957 1.00 95.69 99 HIS A C 1
ATOM 775 O O . HIS A 1 99 ? 25.357 3.848 -49.209 1.00 95.69 99 HIS A O 1
ATOM 781 N N . THR A 1 100 ? 27.569 3.976 -49.553 1.00 94.62 100 THR A N 1
ATOM 782 C CA . THR A 1 100 ? 27.931 3.580 -48.184 1.00 94.62 100 THR A CA 1
ATOM 783 C C . THR A 1 100 ? 27.398 4.586 -47.162 1.00 94.62 100 THR A C 1
ATOM 785 O O . THR A 1 100 ? 26.833 4.197 -46.142 1.00 94.62 100 THR A O 1
ATOM 788 N N . ARG A 1 101 ? 27.524 5.890 -47.437 1.00 94.06 101 ARG A N 1
ATOM 789 C CA . ARG A 1 101 ? 26.957 6.947 -46.583 1.00 94.06 101 ARG A CA 1
ATOM 790 C C . ARG A 1 101 ? 25.431 6.886 -46.526 1.00 94.06 101 ARG A C 1
ATOM 792 O O . ARG A 1 101 ? 24.878 7.037 -45.440 1.00 94.06 101 ARG A O 1
ATOM 799 N N . GLY A 1 102 ? 24.775 6.638 -47.660 1.00 96.12 102 GLY A N 1
ATOM 800 C CA . GLY A 1 102 ? 23.328 6.433 -47.743 1.00 96.12 102 GLY A CA 1
ATOM 801 C C . GLY A 1 102 ? 22.879 5.254 -46.886 1.00 96.12 102 GLY A C 1
ATOM 802 O O . GLY A 1 102 ? 22.069 5.434 -45.986 1.00 96.12 102 GLY A O 1
ATOM 803 N N . PHE A 1 103 ? 23.515 4.093 -47.055 1.00 95.62 103 PHE A N 1
ATOM 804 C CA . PHE A 1 103 ? 23.256 2.911 -46.234 1.00 95.62 103 PHE A CA 1
ATOM 805 C C . PHE A 1 103 ? 23.434 3.188 -44.736 1.00 95.62 103 PHE A C 1
ATOM 807 O O . PHE A 1 103 ? 22.600 2.774 -43.938 1.00 95.62 103 PHE A O 1
ATOM 814 N N . ILE A 1 104 ? 24.490 3.909 -44.334 1.00 95.88 104 ILE A N 1
ATOM 815 C CA . ILE A 1 104 ? 24.699 4.283 -42.925 1.00 95.88 104 ILE A CA 1
ATOM 816 C C . ILE A 1 104 ? 23.566 5.187 -42.419 1.00 95.88 104 ILE A C 1
ATOM 818 O O . ILE A 1 104 ? 23.125 5.015 -41.282 1.00 95.88 104 ILE A O 1
ATOM 822 N N . SER A 1 105 ? 23.090 6.132 -43.236 1.00 96.62 105 SER A N 1
ATOM 823 C CA . SER A 1 105 ? 21.949 6.985 -42.884 1.00 96.62 105 SER A CA 1
ATOM 824 C C . SER A 1 105 ? 20.679 6.157 -42.715 1.00 96.62 105 SER A C 1
ATOM 826 O O . SER A 1 105 ? 20.062 6.207 -41.655 1.00 96.62 105 SER A O 1
ATOM 828 N N . ASP A 1 106 ? 20.348 5.329 -43.705 1.00 95.69 106 ASP A N 1
ATOM 829 C CA . ASP A 1 106 ? 19.148 4.490 -43.700 1.00 95.69 106 ASP A CA 1
ATOM 830 C C . ASP A 1 106 ? 19.170 3.491 -42.538 1.00 95.69 106 ASP A C 1
ATOM 832 O O . ASP A 1 106 ? 18.160 3.272 -41.861 1.00 95.69 106 ASP A O 1
ATOM 836 N N . PHE A 1 107 ? 20.339 2.911 -42.256 1.00 95.25 107 PHE A N 1
ATOM 837 C CA . PHE A 1 107 ? 20.549 2.033 -41.113 1.00 95.25 107 PHE A CA 1
ATOM 838 C C . PHE A 1 107 ? 20.331 2.776 -39.793 1.00 95.25 107 PHE A C 1
ATOM 840 O O . PHE A 1 107 ? 19.595 2.289 -38.932 1.00 95.25 107 PHE A O 1
ATOM 847 N N . ARG A 1 108 ? 20.924 3.967 -39.630 1.00 95.38 108 ARG A N 1
ATOM 848 C CA . ARG A 1 108 ? 20.744 4.787 -38.425 1.00 95.38 108 ARG A CA 1
ATOM 849 C C . ARG A 1 108 ? 19.276 5.138 -38.221 1.00 95.38 108 ARG A C 1
ATOM 851 O O . ARG A 1 108 ? 18.765 4.957 -37.119 1.00 95.38 108 ARG A O 1
ATOM 858 N N . ASP A 1 109 ? 18.601 5.594 -39.266 1.00 96.81 109 ASP A N 1
ATOM 859 C CA . ASP A 1 109 ? 17.214 6.040 -39.186 1.00 96.81 109 ASP A CA 1
ATOM 860 C C . ASP A 1 109 ? 16.267 4.857 -38.911 1.00 96.81 109 ASP A C 1
ATOM 862 O O . ASP A 1 109 ? 15.341 4.974 -38.102 1.00 96.81 109 ASP A O 1
ATOM 866 N N . SER A 1 110 ? 16.564 3.677 -39.467 1.00 95.00 110 SER A N 1
ATOM 867 C CA . SER A 1 110 ? 15.866 2.426 -39.140 1.00 95.00 110 SER A CA 1
ATOM 868 C C . SER A 1 110 ? 16.027 2.054 -37.664 1.00 95.00 110 SER A C 1
ATOM 870 O O . SER A 1 110 ? 15.036 1.780 -36.982 1.00 95.00 110 SER A O 1
ATOM 872 N N . VAL A 1 111 ? 17.257 2.090 -37.136 1.00 95.50 111 VAL A N 1
ATOM 873 C CA . VAL A 1 111 ? 17.529 1.819 -35.715 1.00 95.50 111 VAL A CA 1
ATOM 874 C C . VAL A 1 111 ? 16.820 2.837 -34.822 1.00 95.50 111 VAL A C 1
ATOM 876 O O . VAL A 1 111 ? 16.164 2.444 -33.858 1.00 95.50 111 VAL A O 1
ATOM 879 N N . THR A 1 112 ? 16.889 4.132 -35.143 1.00 95.50 112 THR A N 1
ATOM 880 C CA . THR A 1 112 ? 16.197 5.184 -34.386 1.00 95.50 112 THR A CA 1
ATOM 881 C C . THR A 1 112 ? 14.687 4.960 -34.372 1.00 95.50 112 THR A C 1
ATOM 883 O O . THR A 1 112 ? 14.082 5.023 -33.305 1.00 95.50 112 THR A O 1
ATOM 886 N N . SER A 1 113 ? 14.082 4.621 -35.511 1.00 95.69 113 SER A N 1
ATOM 887 C CA . SER A 1 113 ? 12.645 4.345 -35.612 1.00 95.69 113 SER A CA 1
ATOM 888 C C . SER A 1 113 ? 12.212 3.155 -34.747 1.00 95.69 113 SER A C 1
ATOM 890 O O . SER A 1 113 ? 11.244 3.253 -33.986 1.00 95.69 113 SER A O 1
ATOM 892 N N . ILE A 1 114 ? 12.972 2.053 -34.788 1.00 94.69 114 ILE A N 1
ATOM 893 C CA . ILE A 1 114 ? 12.718 0.865 -33.959 1.00 94.69 114 ILE A CA 1
ATOM 894 C C . ILE A 1 114 ? 12.800 1.227 -32.475 1.00 94.69 114 ILE A C 1
ATOM 896 O O . ILE A 1 114 ? 11.884 0.924 -31.709 1.00 94.69 114 ILE A O 1
ATOM 900 N N . VAL A 1 115 ? 13.872 1.912 -32.070 1.00 95.19 115 VAL A N 1
ATOM 901 C CA . VAL A 1 115 ? 14.082 2.322 -30.678 1.00 95.19 115 VAL A CA 1
ATOM 902 C C . VAL A 1 115 ? 12.946 3.237 -30.211 1.00 95.19 115 VAL A C 1
ATOM 904 O O . VAL A 1 115 ? 12.341 2.969 -29.174 1.00 95.19 115 VAL A O 1
ATOM 907 N N . SER A 1 116 ? 12.585 4.264 -30.985 1.00 94.31 116 SER A N 1
ATOM 908 C CA . SER A 1 116 ? 11.483 5.177 -30.657 1.00 94.31 116 SER A CA 1
ATOM 909 C C . SER A 1 116 ? 10.133 4.466 -30.546 1.00 94.31 116 SER A C 1
ATOM 911 O O . SER A 1 116 ? 9.377 4.747 -29.615 1.00 94.31 116 SER A O 1
ATOM 913 N N . SER A 1 117 ? 9.836 3.526 -31.446 1.00 95.44 117 SER A N 1
ATOM 914 C CA . SER A 1 117 ? 8.601 2.735 -31.401 1.00 95.44 117 SER A CA 1
ATOM 915 C C . SER A 1 117 ? 8.521 1.890 -30.126 1.00 95.44 117 SER A C 1
ATOM 917 O O . SER A 1 117 ? 7.525 1.943 -29.398 1.00 95.44 117 SER A O 1
ATOM 919 N N . ILE A 1 118 ? 9.609 1.186 -29.797 1.00 94.75 118 ILE A N 1
ATOM 920 C CA . ILE A 1 118 ? 9.719 0.378 -28.580 1.00 94.75 118 ILE A CA 1
ATOM 921 C C . ILE A 1 118 ? 9.530 1.256 -27.336 1.00 94.75 118 ILE A C 1
ATOM 923 O O . ILE A 1 118 ? 8.685 0.946 -26.493 1.00 94.75 118 ILE A O 1
ATOM 927 N N . PHE A 1 119 ? 10.246 2.382 -27.234 1.00 93.81 119 PHE A N 1
ATOM 928 C CA . PHE A 1 119 ? 10.086 3.325 -26.121 1.00 93.81 119 PHE A CA 1
ATOM 929 C C . PHE A 1 119 ? 8.655 3.864 -26.012 1.00 93.81 119 PHE A C 1
ATOM 931 O O . PHE A 1 119 ? 8.141 3.985 -24.901 1.00 93.81 119 PHE A O 1
ATOM 938 N N . GLY A 1 120 ? 7.985 4.134 -27.136 1.00 94.62 120 GLY A N 1
ATOM 939 C CA . GLY A 1 120 ? 6.586 4.559 -27.155 1.00 94.62 120 GLY A CA 1
ATOM 940 C C . GLY A 1 120 ? 5.642 3.521 -26.541 1.00 94.62 120 GLY A C 1
ATOM 941 O O . GLY A 1 120 ? 4.798 3.861 -25.708 1.00 94.62 120 GLY A O 1
ATOM 942 N N . VAL A 1 121 ? 5.809 2.241 -26.886 1.00 95.25 121 VAL A N 1
ATOM 943 C CA . VAL A 1 121 ? 5.033 1.144 -26.281 1.00 95.25 121 VAL A CA 1
ATOM 944 C C . VAL A 1 121 ? 5.338 1.015 -24.788 1.00 95.25 121 VAL A C 1
ATOM 946 O O . VAL A 1 121 ? 4.407 0.934 -23.985 1.00 95.25 121 VAL A O 1
ATOM 949 N N . PHE A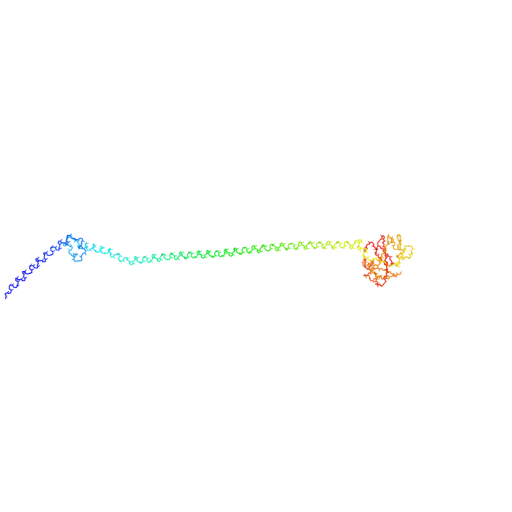 1 122 ? 6.615 1.050 -24.395 1.00 94.25 122 PHE A N 1
ATOM 950 C CA . PHE A 1 122 ? 7.016 0.968 -22.987 1.00 94.25 122 PHE A CA 1
ATOM 951 C C . PHE A 1 122 ? 6.465 2.122 -22.145 1.00 94.25 122 PHE A C 1
ATOM 953 O O . PHE A 1 122 ? 5.970 1.876 -21.047 1.00 94.25 122 PHE A O 1
ATOM 960 N N . LEU A 1 123 ? 6.498 3.361 -22.646 1.00 94.38 123 LEU A N 1
ATOM 961 C CA . LEU A 1 123 ? 5.920 4.522 -21.961 1.00 94.38 123 LEU A CA 1
ATOM 962 C C . LEU A 1 123 ? 4.413 4.347 -21.754 1.00 94.38 123 LEU A C 1
ATOM 964 O O . LEU A 1 123 ? 3.920 4.517 -20.639 1.00 94.38 123 LEU A O 1
ATOM 968 N N . ASN A 1 124 ? 3.686 3.932 -22.793 1.00 94.38 124 ASN A N 1
ATOM 969 C CA . ASN A 1 124 ? 2.251 3.671 -22.688 1.00 94.38 124 ASN A CA 1
ATOM 970 C C . ASN A 1 124 ? 1.941 2.548 -21.689 1.00 94.38 124 ASN A C 1
ATOM 972 O O . ASN A 1 124 ? 1.046 2.694 -20.854 1.00 94.38 124 ASN A O 1
ATOM 976 N N . ALA A 1 125 ? 2.700 1.451 -21.726 1.00 94.75 125 ALA A N 1
ATOM 977 C CA . ALA A 1 125 ? 2.563 0.359 -20.769 1.00 94.75 125 ALA A CA 1
ATOM 978 C C . ALA A 1 125 ? 2.843 0.835 -19.333 1.00 94.75 125 ALA A C 1
ATOM 980 O O . ALA A 1 125 ? 2.053 0.568 -18.427 1.00 94.75 125 ALA A O 1
ATOM 981 N N . MET A 1 126 ? 3.916 1.604 -19.123 1.00 95.12 126 MET A N 1
ATOM 982 C CA . MET A 1 126 ? 4.287 2.160 -17.820 1.00 95.12 126 MET A CA 1
ATOM 983 C C . MET A 1 126 ? 3.191 3.067 -17.253 1.00 95.12 126 MET A C 1
ATOM 985 O O . MET A 1 126 ? 2.837 2.929 -16.082 1.00 95.12 126 MET A O 1
ATOM 989 N N . LEU A 1 127 ? 2.601 3.937 -18.076 1.00 96.19 127 LEU A N 1
ATOM 990 C CA . LEU A 1 127 ? 1.479 4.788 -17.672 1.00 96.19 127 LEU A CA 1
ATOM 991 C C . LEU A 1 127 ? 0.263 3.959 -17.228 1.00 96.19 127 LEU A C 1
ATOM 993 O O . LEU A 1 127 ? -0.370 4.278 -16.218 1.00 96.19 127 LEU A O 1
ATOM 997 N N . GLN A 1 128 ? -0.052 2.866 -17.931 1.00 95.69 128 GLN A N 1
ATOM 998 C CA . GLN A 1 128 ? -1.139 1.965 -17.528 1.00 95.69 128 GLN A CA 1
ATOM 999 C C . GLN A 1 128 ? -0.842 1.245 -16.207 1.00 95.69 128 GLN A C 1
ATOM 1001 O O . GLN A 1 128 ? -1.722 1.150 -15.343 1.00 95.69 128 GLN A O 1
ATOM 1006 N N . PHE A 1 129 ? 0.397 0.790 -16.000 1.00 95.25 129 PHE A N 1
ATOM 1007 C CA . PHE A 1 129 ? 0.819 0.209 -14.724 1.00 95.25 129 PHE A CA 1
ATOM 1008 C C . PHE A 1 129 ? 0.707 1.220 -13.579 1.00 95.25 129 PHE A C 1
ATOM 1010 O O . PHE A 1 129 ? 0.104 0.914 -12.549 1.00 95.25 129 PHE A O 1
ATOM 1017 N N . GLN A 1 130 ? 1.197 2.449 -13.768 1.00 96.31 130 GLN A N 1
ATOM 1018 C CA . GLN A 1 130 ? 1.076 3.523 -12.778 1.00 96.31 130 GLN A CA 1
ATOM 1019 C C . GLN A 1 130 ? -0.392 3.820 -12.439 1.00 96.31 130 GLN A C 1
ATOM 1021 O O . GLN A 1 130 ? -0.751 3.892 -11.262 1.00 96.31 130 GLN A O 1
ATOM 1026 N N . LYS A 1 131 ? -1.273 3.909 -13.446 1.00 97.31 131 LYS A N 1
ATOM 1027 C CA . LYS A 1 131 ? -2.719 4.102 -13.245 1.00 97.31 131 LYS A CA 1
ATOM 1028 C C . LYS A 1 131 ? -3.351 2.957 -12.452 1.00 97.31 131 LYS A C 1
ATOM 1030 O O . LYS A 1 131 ? -4.214 3.195 -11.608 1.00 97.31 131 LYS A O 1
ATOM 1035 N N . THR A 1 132 ? -2.915 1.725 -12.696 1.00 97.06 132 THR A N 1
ATOM 1036 C CA . THR A 1 132 ? -3.382 0.541 -11.961 1.00 97.06 132 THR A CA 1
ATOM 1037 C C . THR A 1 132 ? -2.949 0.592 -10.497 1.00 97.06 132 THR A C 1
ATOM 1039 O O . THR A 1 132 ? -3.775 0.371 -9.614 1.00 97.06 132 THR A O 1
ATOM 1042 N N . ILE A 1 133 ? -1.700 0.980 -10.221 1.00 97.19 133 ILE A N 1
ATOM 1043 C CA . ILE A 1 133 ? -1.191 1.162 -8.852 1.00 97.19 133 ILE A CA 1
ATOM 1044 C C . ILE A 1 133 ? -1.964 2.262 -8.114 1.00 97.19 133 ILE A C 1
ATOM 1046 O O . ILE A 1 133 ? -2.319 2.079 -6.951 1.00 97.19 133 ILE A O 1
ATOM 1050 N N . ILE A 1 134 ? -2.267 3.385 -8.775 1.00 97.88 134 ILE A N 1
ATOM 1051 C CA . ILE A 1 134 ? -3.064 4.467 -8.175 1.00 97.88 134 ILE A CA 1
ATOM 1052 C C . ILE A 1 134 ? -4.459 3.960 -7.788 1.00 97.88 134 ILE A C 1
ATOM 1054 O O . ILE A 1 134 ? -4.904 4.196 -6.666 1.00 97.88 134 ILE A O 1
ATOM 1058 N N . LYS A 1 135 ? -5.127 3.208 -8.672 1.00 97.38 135 LYS A N 1
ATOM 1059 C CA . LYS A 1 135 ? -6.429 2.593 -8.368 1.00 97.38 135 LYS A CA 1
ATOM 1060 C C . LYS A 1 135 ? -6.348 1.593 -7.211 1.00 97.38 135 LYS A C 1
ATOM 1062 O O . LYS A 1 135 ? -7.231 1.573 -6.364 1.00 97.38 135 LYS A O 1
ATOM 1067 N N . LEU A 1 136 ? -5.289 0.787 -7.150 1.00 96.94 136 LEU A N 1
ATOM 1068 C CA . LEU A 1 136 ? -5.041 -0.141 -6.042 1.00 96.94 136 LEU A CA 1
ATOM 1069 C C . LEU A 1 136 ? -4.894 0.599 -4.707 1.00 96.94 136 LEU A C 1
ATOM 1071 O O . LEU A 1 136 ? -5.512 0.206 -3.720 1.00 96.94 136 LEU A O 1
ATOM 1075 N N .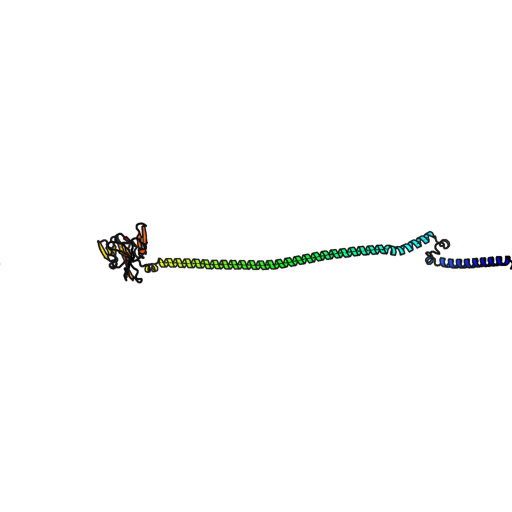 LYS A 1 137 ? -4.135 1.702 -4.685 1.00 96.81 137 LYS A N 1
ATOM 1076 C CA . LYS A 1 137 ? -3.999 2.554 -3.494 1.00 96.81 137 LYS A CA 1
ATOM 1077 C C . LYS A 1 137 ? -5.336 3.157 -3.056 1.00 96.81 137 LYS A C 1
ATOM 1079 O O . LYS A 1 137 ? -5.622 3.152 -1.863 1.00 96.81 137 LYS A O 1
ATOM 1084 N N . ASP A 1 138 ? -6.160 3.625 -3.995 1.00 98.19 138 ASP A N 1
ATOM 1085 C CA . ASP A 1 138 ? -7.511 4.133 -3.702 1.00 98.19 138 ASP A CA 1
ATOM 1086 C C . ASP A 1 138 ? -8.401 3.059 -3.054 1.00 98.19 138 ASP A C 1
ATOM 1088 O O . ASP A 1 138 ? -9.050 3.307 -2.037 1.00 98.19 138 ASP A O 1
ATOM 1092 N N . ILE A 1 139 ? -8.377 1.833 -3.587 1.00 97.94 139 ILE A N 1
ATOM 1093 C CA . ILE A 1 139 ? -9.129 0.703 -3.024 1.00 97.94 139 ILE A CA 1
ATOM 1094 C C . ILE A 1 139 ? -8.664 0.392 -1.598 1.00 97.94 139 ILE A C 1
ATOM 1096 O O . ILE A 1 139 ? -9.500 0.243 -0.709 1.00 97.94 139 ILE A O 1
ATOM 1100 N N . ILE A 1 140 ? -7.350 0.343 -1.354 1.00 97.69 140 ILE A N 1
ATOM 1101 C CA . ILE A 1 140 ? -6.804 0.128 -0.005 1.00 97.69 140 ILE A CA 1
ATOM 1102 C C . ILE A 1 140 ? -7.287 1.230 0.948 1.00 97.69 140 ILE A C 1
ATOM 1104 O O . ILE A 1 140 ? -7.742 0.922 2.049 1.00 97.69 140 ILE A O 1
ATOM 1108 N N . GLY A 1 141 ? -7.266 2.496 0.517 1.00 97.88 141 GLY A N 1
ATOM 1109 C CA . GLY A 1 141 ? -7.784 3.617 1.305 1.00 97.88 141 GLY A CA 1
ATOM 1110 C C . GLY A 1 141 ? -9.259 3.446 1.689 1.00 97.88 141 GLY A C 1
ATOM 1111 O O . GLY A 1 141 ? -9.623 3.641 2.848 1.00 97.88 141 GLY A O 1
ATOM 1112 N N . LYS A 1 142 ? -10.102 2.999 0.750 1.00 97.69 142 LYS A N 1
ATOM 1113 C CA . LYS A 1 142 ? -11.526 2.716 1.008 1.00 97.69 142 LYS A CA 1
ATOM 1114 C C . LYS A 1 142 ? -11.729 1.572 1.998 1.00 97.69 142 LYS A C 1
ATOM 1116 O O . LYS A 1 142 ? -12.559 1.692 2.895 1.00 97.69 142 LYS A O 1
ATOM 1121 N N . VAL A 1 143 ? -10.963 0.488 1.869 1.00 97.75 143 VAL A N 1
ATOM 1122 C CA . VAL A 1 143 ? -11.031 -0.653 2.797 1.00 97.75 143 VAL A CA 1
ATOM 1123 C C . VAL A 1 143 ? -10.640 -0.225 4.211 1.00 97.75 143 VAL A C 1
ATOM 1125 O O . VAL A 1 143 ? -11.347 -0.551 5.160 1.00 97.75 143 VAL A O 1
ATOM 1128 N N . VAL A 1 144 ? -9.562 0.551 4.361 1.00 97.94 144 VAL A N 1
ATOM 1129 C CA . VAL A 1 144 ? -9.154 1.097 5.666 1.00 97.94 144 VAL A CA 1
ATOM 1130 C C . VAL A 1 144 ? -10.248 1.993 6.252 1.00 97.94 144 VAL A C 1
ATOM 1132 O O . VAL A 1 144 ? -10.548 1.881 7.441 1.00 97.94 144 VAL A O 1
ATOM 1135 N N . GLY A 1 145 ? -10.888 2.826 5.427 1.00 98.12 145 GLY A N 1
ATOM 1136 C CA . GLY A 1 145 ? -12.011 3.667 5.843 1.00 98.12 145 GLY A CA 1
ATOM 1137 C C . GLY A 1 145 ? -13.183 2.857 6.403 1.00 98.12 145 GLY A C 1
ATOM 1138 O O . GLY A 1 145 ? -13.599 3.091 7.535 1.00 98.12 145 GLY A O 1
ATOM 1139 N N . ILE A 1 146 ? -13.658 1.853 5.656 1.00 97.69 146 ILE A N 1
ATOM 1140 C CA . ILE A 1 146 ? -14.767 0.979 6.080 1.00 97.69 146 ILE A CA 1
ATOM 1141 C C . ILE A 1 146 ? -14.413 0.233 7.371 1.00 97.69 146 ILE A C 1
ATOM 1143 O O . ILE A 1 146 ? -15.207 0.219 8.313 1.00 97.69 146 ILE A O 1
ATOM 1147 N N . SER A 1 147 ? -13.212 -0.344 7.444 1.00 96.50 147 SER A N 1
ATOM 1148 C CA . SER A 1 147 ? -12.743 -1.060 8.635 1.00 96.50 147 SER A CA 1
ATOM 1149 C C . SER A 1 147 ? -12.687 -0.152 9.863 1.00 96.50 147 SER A C 1
ATOM 1151 O O . SER A 1 147 ? -13.100 -0.554 10.948 1.00 96.50 147 SER A O 1
ATOM 1153 N N . THR A 1 148 ? -12.234 1.091 9.698 1.00 98.00 148 THR A N 1
ATOM 1154 C CA . THR A 1 148 ? -12.170 2.075 10.788 1.00 98.00 148 THR A CA 1
ATOM 1155 C C . THR A 1 148 ? -13.567 2.445 11.283 1.00 98.00 148 THR A C 1
ATOM 1157 O O . THR A 1 148 ? -13.812 2.461 12.488 1.00 98.00 148 THR A O 1
ATOM 1160 N N . THR A 1 149 ? -14.515 2.682 10.373 1.00 97.62 149 THR A N 1
ATOM 1161 C CA . THR A 1 149 ? -15.916 2.929 10.744 1.00 97.62 149 THR A CA 1
ATOM 1162 C C . THR A 1 149 ? -16.515 1.741 11.493 1.00 97.62 149 THR A C 1
ATOM 1164 O O . THR A 1 149 ? -17.171 1.931 12.515 1.00 97.62 149 THR A O 1
ATOM 1167 N N . PHE A 1 150 ? -16.260 0.515 11.032 1.00 97.25 150 PHE A N 1
ATOM 1168 C CA . PHE A 1 150 ? -16.745 -0.694 11.693 1.00 97.25 150 PHE A CA 1
ATOM 1169 C C . PHE A 1 150 ? -16.165 -0.867 13.104 1.00 97.25 150 PHE A C 1
ATOM 1171 O O . PHE A 1 150 ? -16.903 -1.212 14.030 1.00 97.25 150 PHE A O 1
ATOM 1178 N N . LEU A 1 151 ? -14.872 -0.576 13.289 1.00 97.44 151 LEU A N 1
ATOM 1179 C CA . LEU A 1 151 ? -14.226 -0.582 14.603 1.00 97.44 151 LEU A CA 1
ATOM 1180 C C . LEU A 1 151 ? -14.919 0.382 15.567 1.00 97.44 151 LEU A C 1
ATOM 1182 O O . LEU A 1 151 ? -15.311 -0.029 16.656 1.00 97.44 151 LEU A O 1
ATOM 1186 N N . PHE A 1 152 ? -15.133 1.635 15.158 1.00 97.69 152 PHE A N 1
ATOM 1187 C CA . PHE A 1 152 ? -15.802 2.619 16.012 1.00 97.69 152 PHE A CA 1
ATOM 1188 C C . PHE A 1 152 ? -17.272 2.288 16.274 1.00 97.69 152 PHE A C 1
ATOM 1190 O O . PHE A 1 152 ? -17.758 2.514 17.379 1.00 97.69 152 PHE A O 1
ATOM 1197 N N . MET A 1 153 ? -17.980 1.716 15.300 1.00 97.62 153 MET A N 1
ATOM 1198 C CA . MET A 1 153 ? -19.358 1.264 15.495 1.00 97.62 153 MET A CA 1
ATOM 1199 C C . MET A 1 153 ? -19.434 0.119 16.512 1.00 97.62 153 MET A C 1
ATOM 1201 O O . MET A 1 153 ? -20.307 0.116 17.377 1.00 97.62 153 MET A O 1
ATOM 1205 N N . THR A 1 154 ? -18.494 -0.825 16.439 1.00 96.31 154 THR A N 1
ATOM 1206 C CA . THR A 1 154 ? -18.405 -1.947 17.381 1.00 96.31 154 THR A CA 1
ATOM 1207 C C . THR A 1 154 ? -18.021 -1.468 18.779 1.00 96.31 154 THR A C 1
ATOM 1209 O O . THR A 1 154 ? -18.646 -1.878 19.752 1.00 96.31 154 THR A O 1
ATOM 1212 N N . ASP A 1 155 ? -17.049 -0.559 18.893 1.00 96.69 155 ASP A N 1
ATOM 1213 C CA . ASP A 1 155 ? -16.684 0.072 20.169 1.00 96.69 155 ASP A CA 1
ATOM 1214 C C . ASP A 1 155 ? -17.878 0.826 20.774 1.00 96.69 155 ASP A C 1
ATOM 1216 O O . ASP A 1 155 ? -18.200 0.647 21.947 1.00 96.69 155 ASP A O 1
ATOM 1220 N N . GLY A 1 156 ? -18.608 1.589 19.956 1.00 97.06 156 GLY A N 1
ATOM 1221 C CA . GLY A 1 156 ? -19.855 2.235 20.358 1.00 97.06 156 GLY A CA 1
ATOM 1222 C C . GLY A 1 156 ? -20.879 1.234 20.895 1.00 97.06 156 GLY A C 1
ATOM 1223 O O . GLY A 1 156 ? -21.389 1.417 21.997 1.00 97.06 156 GLY A O 1
ATOM 1224 N N . ALA A 1 157 ? -21.119 0.137 20.172 1.00 96.31 157 ALA A N 1
ATOM 1225 C CA . ALA A 1 157 ? -22.046 -0.912 20.593 1.00 96.31 157 ALA A CA 1
ATOM 1226 C C . ALA A 1 157 ? -21.624 -1.582 21.912 1.00 96.31 157 ALA A C 1
ATOM 1228 O O . ALA A 1 157 ? -22.465 -1.791 22.785 1.00 96.31 157 ALA A O 1
ATOM 1229 N N . ILE A 1 158 ? -20.330 -1.871 22.096 1.00 95.56 158 ILE A N 1
ATOM 1230 C CA . ILE A 1 158 ? -19.795 -2.440 23.342 1.00 95.56 158 ILE A CA 1
ATOM 1231 C C . ILE A 1 158 ? -19.986 -1.463 24.502 1.00 95.56 158 ILE A C 1
ATOM 1233 O O . ILE A 1 158 ? -20.437 -1.861 25.576 1.00 95.56 158 ILE A O 1
ATOM 1237 N N . ARG A 1 159 ? -19.678 -0.177 24.304 1.00 94.69 159 ARG A N 1
ATOM 1238 C CA . ARG A 1 159 ? -19.885 0.856 25.328 1.00 94.69 159 ARG A CA 1
ATOM 1239 C C . ARG A 1 159 ? -21.357 0.979 25.697 1.00 94.69 159 ARG A C 1
ATOM 1241 O O . ARG A 1 159 ? -21.666 0.977 26.882 1.00 94.69 159 ARG A O 1
ATOM 1248 N N . THR A 1 160 ? -22.256 1.002 24.714 1.00 94.25 160 THR A N 1
ATOM 1249 C CA . THR A 1 160 ? -23.704 0.995 24.956 1.00 94.25 160 THR A CA 1
ATOM 1250 C C . THR A 1 160 ? -24.133 -0.251 25.726 1.00 94.25 160 THR A C 1
ATOM 1252 O O . THR A 1 160 ? -24.846 -0.123 26.716 1.00 94.25 160 THR A O 1
ATOM 1255 N N . GLY A 1 161 ? -23.663 -1.440 25.340 1.00 89.38 161 GLY A N 1
ATOM 1256 C CA . GLY A 1 161 ? -23.944 -2.683 26.060 1.00 89.38 161 GLY A CA 1
ATOM 1257 C C . GLY A 1 161 ? -23.477 -2.634 27.517 1.00 89.38 161 GLY A C 1
ATOM 1258 O O . GLY A 1 161 ? -24.241 -2.957 28.422 1.00 89.38 161 GLY A O 1
ATOM 1259 N N . ASN A 1 162 ? -22.262 -2.138 27.760 1.00 87.19 162 ASN A N 1
ATOM 1260 C CA . ASN A 1 162 ? -21.726 -1.943 29.108 1.00 87.19 162 ASN A CA 1
ATOM 1261 C C . ASN A 1 162 ? -22.539 -0.926 29.920 1.00 87.19 162 ASN A C 1
ATOM 1263 O O . ASN A 1 162 ? -22.758 -1.136 31.111 1.00 87.19 162 ASN A O 1
ATOM 1267 N N . SER A 1 163 ? -22.999 0.162 29.300 1.00 88.38 163 SER A N 1
ATOM 1268 C CA . SER A 1 163 ? -23.879 1.139 29.948 1.00 88.38 163 SER A CA 1
ATOM 1269 C C . SER A 1 163 ? -25.241 0.542 30.297 1.00 88.38 163 SER A C 1
ATOM 1271 O O . SER A 1 163 ? -25.734 0.784 31.391 1.00 88.38 163 SER A O 1
ATOM 1273 N N . VAL A 1 164 ? -25.833 -0.269 29.413 1.00 86.12 164 VAL A N 1
ATOM 1274 C CA . VAL A 1 164 ? -27.095 -0.976 29.692 1.00 86.12 164 VAL A CA 1
ATOM 1275 C C . VAL A 1 164 ? -26.916 -1.978 30.833 1.00 86.12 164 VAL A C 1
ATOM 1277 O O . VAL A 1 164 ? -27.754 -2.026 31.730 1.00 86.12 164 VAL A O 1
ATOM 1280 N N . TRP A 1 165 ? -25.813 -2.733 30.837 1.00 81.25 165 TRP A N 1
ATOM 1281 C CA . TRP A 1 165 ? -25.501 -3.697 31.893 1.00 81.25 165 TRP A CA 1
ATOM 1282 C C . TRP A 1 165 ? -25.324 -3.032 33.262 1.00 81.25 165 TRP A C 1
ATOM 1284 O O . TRP A 1 165 ? -25.855 -3.519 34.257 1.00 81.25 165 TRP A O 1
ATOM 1294 N N . LYS A 1 166 ? -24.604 -1.904 33.313 1.00 78.69 166 LYS A N 1
ATOM 1295 C CA . LYS A 1 166 ? -24.405 -1.114 34.540 1.00 78.69 166 LYS A CA 1
ATOM 1296 C C . LYS A 1 166 ? -25.628 -0.288 34.945 1.00 78.69 166 LYS A C 1
ATOM 1298 O O . LYS A 1 166 ? -25.662 0.209 36.060 1.00 78.69 166 LYS A O 1
ATOM 1303 N N . GLY A 1 167 ? -26.585 -0.096 34.043 1.00 75.81 167 GLY A N 1
ATOM 1304 C CA . GLY A 1 167 ? -27.787 0.685 34.298 1.00 75.81 167 GLY A CA 1
ATOM 1305 C C . GLY A 1 167 ? -28.891 -0.108 35.010 1.00 75.81 167 GLY A C 1
ATOM 1306 O O . GLY A 1 167 ? -28.763 -1.317 35.220 1.00 75.81 167 GLY A O 1
ATOM 1307 N N . PRO A 1 168 ? -30.032 0.549 35.295 1.00 66.50 168 PRO A N 1
ATOM 1308 C CA . PRO A 1 168 ? -31.151 -0.047 36.033 1.00 66.50 168 PRO A CA 1
ATOM 1309 C C . PRO A 1 168 ? -31.688 -1.334 35.391 1.00 66.50 168 PRO A C 1
ATOM 1311 O O . PRO A 1 168 ? -32.065 -2.275 36.082 1.00 66.50 168 PRO A O 1
ATOM 1314 N N . ILE A 1 169 ? -31.674 -1.405 34.055 1.00 71.25 169 ILE A N 1
ATOM 1315 C CA . ILE A 1 169 ? -32.129 -2.581 33.299 1.00 71.25 169 ILE A CA 1
ATOM 1316 C C . ILE A 1 169 ? -31.236 -3.795 33.594 1.00 71.25 169 ILE A C 1
ATOM 1318 O O . ILE A 1 169 ? -31.750 -4.874 33.878 1.00 71.25 169 ILE A O 1
ATOM 1322 N N . GLY A 1 170 ? -29.910 -3.638 33.568 1.00 71.38 170 GLY A N 1
ATOM 1323 C CA . GLY A 1 170 ? -28.988 -4.728 33.893 1.00 71.38 170 GLY A CA 1
ATOM 1324 C C . GLY A 1 170 ? -29.001 -5.114 35.374 1.00 71.38 170 GLY A C 1
ATOM 1325 O O . GLY A 1 170 ? -28.831 -6.290 35.683 1.00 71.38 170 GLY A O 1
ATOM 1326 N N . GLY A 1 171 ? -29.268 -4.167 36.280 1.00 66.06 171 GLY A N 1
ATOM 1327 C CA . GLY A 1 171 ? -29.485 -4.444 37.708 1.00 66.06 171 GLY A CA 1
ATOM 1328 C C . GLY A 1 171 ? -30.648 -5.412 37.945 1.00 66.06 171 GLY A C 1
ATOM 1329 O O . GLY A 1 171 ? -30.488 -6.409 38.637 1.00 66.06 171 GLY A O 1
ATOM 1330 N N . THR A 1 172 ? -31.781 -5.230 37.252 1.00 63.19 172 THR A N 1
ATOM 1331 C CA . THR A 1 172 ? -32.932 -6.154 37.379 1.00 63.19 172 THR A CA 1
ATOM 1332 C C . THR A 1 172 ? -32.663 -7.585 36.892 1.00 63.19 172 THR A C 1
ATOM 1334 O O . THR A 1 172 ? -33.402 -8.503 37.248 1.00 63.19 172 THR A O 1
ATOM 1337 N N . LEU A 1 173 ? -31.620 -7.795 36.078 1.00 64.94 173 LEU A N 1
ATOM 1338 C CA . LEU A 1 173 ? -31.200 -9.121 35.614 1.00 64.94 173 LEU A CA 1
ATOM 1339 C C . LEU A 1 173 ? -30.206 -9.803 36.569 1.00 64.94 173 LEU A C 1
ATOM 1341 O O . LEU A 1 173 ? -29.969 -11.003 36.424 1.00 64.94 173 LEU A O 1
ATOM 1345 N N . ARG A 1 174 ? -29.628 -9.076 37.534 1.00 69.38 174 ARG A N 1
ATOM 1346 C CA . ARG A 1 174 ? -28.763 -9.639 38.576 1.00 69.38 174 ARG A CA 1
ATOM 1347 C C . ARG A 1 174 ? -29.645 -10.092 39.740 1.00 69.38 174 ARG A C 1
ATOM 1349 O O . ARG A 1 174 ? -30.256 -9.291 40.434 1.00 69.38 174 ARG A O 1
ATOM 1356 N N . THR A 1 175 ? -29.744 -11.397 39.962 1.00 69.50 175 THR A N 1
ATOM 1357 C CA . THR A 1 175 ? -30.406 -11.961 41.145 1.00 69.50 175 THR A CA 1
ATOM 1358 C C . THR A 1 175 ? -29.468 -11.844 42.344 1.00 69.50 175 THR A C 1
ATOM 1360 O O . THR A 1 175 ? -28.648 -12.719 42.614 1.00 69.50 175 THR A O 1
ATOM 1363 N N . VAL A 1 176 ? -29.566 -10.732 43.063 1.00 78.88 176 VAL A N 1
ATOM 1364 C CA . VAL A 1 176 ? -28.704 -10.367 44.200 1.00 78.88 176 VAL A CA 1
ATOM 1365 C C . VAL A 1 176 ? -29.517 -10.326 45.497 1.00 78.88 176 VAL A C 1
ATOM 1367 O O . VAL A 1 176 ? -29.557 -9.308 46.166 1.00 78.88 176 VAL A O 1
ATOM 1370 N N . CYS A 1 177 ? -30.148 -11.426 45.913 1.00 89.81 177 CYS A N 1
ATOM 1371 C CA . CYS A 1 177 ? -31.094 -11.433 47.042 1.00 89.81 177 CYS A CA 1
ATOM 1372 C C . CYS A 1 177 ? -30.886 -12.602 48.022 1.00 89.81 177 CYS A C 1
ATOM 1374 O O . CYS A 1 177 ? -30.159 -13.556 47.755 1.00 89.81 177 CYS A O 1
ATOM 1376 N N . PHE A 1 178 ? -31.593 -12.556 49.149 1.00 94.25 178 PHE A N 1
ATOM 1377 C CA . PHE A 1 178 ? -31.586 -13.566 50.204 1.00 94.25 178 PHE A CA 1
ATOM 1378 C C . PHE A 1 178 ? -32.827 -14.468 50.170 1.00 94.25 178 PHE A C 1
ATOM 1380 O O . PHE A 1 178 ? -33.863 -14.141 49.576 1.00 94.25 178 PHE A O 1
ATOM 1387 N N . HIS A 1 179 ? -32.716 -15.615 50.840 1.00 95.31 179 HIS A N 1
ATOM 1388 C CA . HIS A 1 179 ? -33.838 -16.507 51.119 1.00 95.31 179 HIS A CA 1
ATOM 1389 C C . HIS A 1 179 ? -34.874 -15.814 52.030 1.00 95.31 179 HIS A C 1
ATOM 1391 O O . HIS A 1 179 ? -34.472 -15.106 52.952 1.00 95.31 179 HIS A O 1
ATOM 1397 N N . PRO A 1 180 ? -36.194 -16.033 51.847 1.00 95.12 180 PRO A N 1
ATOM 1398 C CA . PRO A 1 180 ? -37.244 -15.374 52.641 1.00 95.12 180 PRO A CA 1
ATOM 1399 C C . PRO A 1 180 ? -37.104 -15.522 54.165 1.00 95.12 180 PRO A C 1
ATOM 1401 O O . PRO A 1 180 ? -37.525 -14.645 54.918 1.00 95.12 180 PRO A O 1
ATOM 1404 N N . ASP A 1 181 ? -36.528 -16.638 54.608 1.00 94.69 181 ASP A N 1
ATOM 1405 C CA . ASP A 1 181 ? -36.354 -16.978 56.026 1.00 94.69 181 ASP A CA 1
ATOM 1406 C C . ASP A 1 181 ? -34.996 -16.554 56.609 1.00 94.69 181 ASP A C 1
ATOM 1408 O O . ASP A 1 181 ? -34.719 -16.858 57.764 1.00 94.69 181 ASP A O 1
ATOM 1412 N N . THR A 1 182 ? -34.143 -15.859 55.846 1.00 94.38 182 THR A N 1
ATOM 1413 C CA . THR A 1 182 ? -32.882 -15.321 56.379 1.00 94.38 182 THR A CA 1
ATOM 1414 C C . THR A 1 182 ? -33.183 -14.339 57.513 1.00 94.38 182 THR A C 1
ATOM 1416 O O . THR A 1 182 ? -33.915 -13.372 57.310 1.00 94.38 182 THR A O 1
ATOM 1419 N N . GLU A 1 183 ? -32.646 -14.588 58.707 1.00 94.19 183 GLU A N 1
ATOM 1420 C CA . GLU A 1 183 ? -32.892 -13.762 59.894 1.00 94.19 183 GLU A CA 1
ATOM 1421 C C . GLU A 1 183 ? -31.921 -12.581 59.974 1.00 94.19 183 GLU A C 1
ATOM 1423 O O . GLU A 1 183 ? -30.711 -12.750 59.818 1.00 94.19 183 GLU A O 1
ATOM 1428 N N . LEU A 1 184 ? -32.456 -11.393 60.264 1.00 93.75 184 LEU A N 1
ATOM 1429 C CA . LEU A 1 184 ? -31.686 -10.195 60.584 1.00 93.75 184 LEU A CA 1
ATOM 1430 C C . LEU A 1 184 ? -32.007 -9.741 62.008 1.00 93.75 184 LEU A C 1
ATOM 1432 O O . LEU A 1 184 ? -33.131 -9.903 62.489 1.00 93.75 184 LEU A O 1
ATOM 1436 N N . GLU A 1 185 ? -31.009 -9.180 62.680 1.00 94.00 185 GLU A N 1
ATOM 1437 C CA . GLU A 1 185 ? -31.138 -8.647 64.035 1.00 94.00 185 GLU A CA 1
ATOM 1438 C C . GLU A 1 185 ? -31.257 -7.124 63.985 1.00 94.00 185 GLU A C 1
ATOM 1440 O O . GLU A 1 185 ? -30.465 -6.448 63.323 1.00 94.00 185 GLU A O 1
ATOM 1445 N N . LEU A 1 186 ? -32.265 -6.596 64.671 1.00 93.94 186 LEU A N 1
ATOM 1446 C CA . LEU A 1 186 ? -32.538 -5.169 64.778 1.00 93.94 186 LEU A CA 1
ATOM 1447 C C . LEU A 1 186 ? -31.816 -4.557 65.985 1.00 93.94 186 LEU A C 1
ATOM 1449 O O . LEU A 1 186 ? -31.446 -5.247 66.932 1.00 93.94 186 LEU A O 1
ATOM 1453 N N . VAL A 1 187 ? -31.667 -3.231 65.994 1.00 94.69 187 VAL A N 1
ATOM 1454 C CA . VAL A 1 187 ? -31.004 -2.481 67.082 1.00 94.69 187 VAL A CA 1
ATOM 1455 C C . VAL A 1 187 ? -31.650 -2.683 68.466 1.00 94.69 187 VAL A C 1
ATOM 1457 O O . VAL A 1 187 ? -31.003 -2.491 69.493 1.00 94.69 187 VAL A O 1
ATOM 1460 N N . ASN A 1 188 ? -32.920 -3.093 68.515 1.00 91.62 188 ASN A N 1
ATOM 1461 C CA . ASN A 1 188 ? -33.649 -3.411 69.747 1.00 91.62 188 ASN A CA 1
ATOM 1462 C C . ASN A 1 188 ? -33.413 -4.857 70.252 1.00 91.62 188 ASN A C 1
ATOM 1464 O O . ASN A 1 188 ? -33.988 -5.232 71.274 1.00 91.62 188 ASN A O 1
ATOM 1468 N N . GLY A 1 189 ? -32.601 -5.661 69.553 1.00 90.19 189 GLY A N 1
ATOM 1469 C CA . GLY A 1 189 ? -32.326 -7.073 69.850 1.00 90.19 189 GLY A CA 1
ATOM 1470 C C . GLY A 1 189 ? -33.362 -8.061 69.296 1.00 90.19 189 GLY A C 1
ATOM 1471 O O . GLY A 1 189 ? -33.252 -9.266 69.525 1.00 90.19 189 GLY A O 1
ATOM 1472 N N . GLU A 1 190 ? -34.383 -7.584 68.580 1.00 93.62 190 GLU A N 1
ATOM 1473 C CA . GLU A 1 190 ? -35.367 -8.438 67.917 1.00 93.62 190 GLU A CA 1
ATOM 1474 C C . GLU A 1 190 ? -34.755 -9.100 66.676 1.00 93.62 190 GLU A C 1
ATOM 1476 O O . GLU A 1 190 ? -34.157 -8.434 65.829 1.00 93.62 190 GLU A O 1
ATOM 1481 N N . LYS A 1 191 ? -34.942 -10.418 66.543 1.00 93.44 191 LYS A N 1
ATOM 1482 C CA . LYS A 1 191 ? -34.609 -11.161 65.324 1.00 93.44 191 LYS A CA 1
ATOM 1483 C C . LYS A 1 191 ? -35.845 -11.317 64.462 1.00 93.44 191 LYS A C 1
ATOM 1485 O O . LYS A 1 191 ? -36.871 -11.818 64.921 1.00 93.44 191 LYS A O 1
ATOM 1490 N N . LYS A 1 192 ? -35.740 -10.914 63.202 1.00 94.31 192 LYS A N 1
ATOM 1491 C CA . LYS A 1 192 ? -36.869 -10.870 62.279 1.00 94.31 192 LYS A CA 1
ATOM 1492 C C . LYS A 1 192 ? -36.411 -11.345 60.900 1.00 94.31 192 LYS A C 1
ATOM 1494 O O . LYS A 1 192 ? -35.350 -10.972 60.408 1.00 94.31 192 LYS A O 1
ATOM 1499 N N . ALA A 1 193 ? -37.196 -12.233 60.294 1.00 95.44 193 ALA A N 1
ATOM 1500 C CA . ALA A 1 193 ? -36.900 -12.771 58.968 1.00 95.44 193 ALA A CA 1
ATOM 1501 C C . ALA A 1 193 ? -36.973 -11.672 57.899 1.00 95.44 193 ALA A C 1
ATOM 1503 O O . ALA A 1 193 ? -37.831 -10.788 57.979 1.00 95.44 193 ALA A O 1
ATOM 1504 N N . ILE A 1 194 ? -36.140 -11.770 56.861 1.00 95.25 194 ILE A N 1
ATOM 1505 C CA . ILE A 1 194 ? -36.030 -10.755 55.809 1.00 95.25 194 ILE A CA 1
ATOM 1506 C C . ILE A 1 194 ? -37.366 -10.499 55.104 1.00 95.25 194 ILE A C 1
ATOM 1508 O O . ILE A 1 194 ? -37.691 -9.360 54.786 1.00 95.25 194 ILE A O 1
ATOM 1512 N N . LYS A 1 195 ? -38.200 -11.536 54.943 1.00 96.12 195 LYS A N 1
ATOM 1513 C CA . LYS A 1 195 ? -39.543 -11.413 54.355 1.00 96.12 195 LYS A CA 1
ATOM 1514 C C . LYS A 1 195 ? -40.512 -10.541 55.154 1.00 96.12 195 LYS A C 1
ATOM 1516 O O . LYS A 1 195 ? -41.515 -10.099 54.603 1.00 96.12 195 LYS A O 1
ATOM 1521 N N . ASN A 1 196 ? -40.236 -10.344 56.442 1.00 95.94 196 ASN A N 1
ATOM 1522 C CA . ASN A 1 196 ? -41.061 -9.558 57.353 1.00 95.94 196 ASN A CA 1
ATOM 1523 C C . ASN A 1 196 ? -40.495 -8.147 57.577 1.00 95.94 196 ASN A C 1
ATOM 1525 O O . ASN A 1 196 ? -41.157 -7.352 58.242 1.00 95.94 196 ASN A O 1
ATOM 1529 N N . MET A 1 197 ? -39.290 -7.842 57.078 1.00 94.38 197 MET A N 1
ATOM 1530 C CA . MET A 1 197 ? -38.648 -6.531 57.220 1.00 94.38 197 MET A CA 1
ATOM 1531 C C . MET A 1 197 ? -39.525 -5.413 56.664 1.00 94.38 197 MET A C 1
ATOM 1533 O O . MET A 1 197 ? -40.211 -5.577 55.654 1.00 94.38 197 MET A O 1
ATOM 1537 N N . THR A 1 198 ? -39.476 -4.264 57.327 1.00 93.94 198 THR A N 1
ATOM 1538 C CA . THR A 1 198 ? -40.194 -3.056 56.927 1.00 93.94 198 THR A CA 1
ATOM 1539 C C . THR A 1 198 ? -39.228 -1.904 56.710 1.00 93.94 198 THR A C 1
ATOM 1541 O O . THR A 1 198 ? -38.155 -1.851 57.305 1.00 93.94 198 THR A O 1
ATOM 1544 N N . ILE A 1 199 ? -39.618 -0.959 55.854 1.00 93.00 199 ILE A N 1
ATOM 1545 C CA . ILE A 1 199 ? -38.915 0.324 55.754 1.00 93.00 199 ILE A CA 1
ATOM 1546 C C . ILE A 1 199 ? -38.841 0.974 57.144 1.00 93.00 199 ILE A C 1
ATOM 1548 O O . ILE A 1 199 ? -39.787 0.841 57.922 1.00 93.00 199 ILE A O 1
ATOM 1552 N N . GLN A 1 200 ? -37.747 1.681 57.434 1.00 92.06 200 GLN A N 1
ATOM 1553 C CA . GLN A 1 200 ? -37.401 2.261 58.745 1.00 92.06 200 GLN A CA 1
ATOM 1554 C C . GLN A 1 200 ? -36.932 1.267 59.822 1.00 92.06 200 GLN A C 1
ATOM 1556 O O . GLN A 1 200 ? -36.504 1.718 60.886 1.00 92.06 200 GLN A O 1
ATOM 1561 N N . ASP A 1 201 ? -36.947 -0.048 59.577 1.00 95.06 201 ASP A N 1
ATOM 1562 C CA . ASP A 1 201 ? -36.263 -0.992 60.468 1.00 95.06 201 ASP A CA 1
ATOM 1563 C C . ASP A 1 201 ? -34.752 -0.676 60.472 1.00 95.06 201 ASP A C 1
ATOM 1565 O O . ASP A 1 201 ? -34.158 -0.407 59.424 1.00 95.06 201 ASP A O 1
ATOM 1569 N N . VAL A 1 202 ? -34.126 -0.694 61.653 1.00 95.62 202 VAL A N 1
ATOM 1570 C CA . VAL A 1 202 ? -32.690 -0.414 61.825 1.00 95.62 202 VAL A CA 1
ATOM 1571 C C . VAL A 1 202 ? -31.985 -1.683 62.280 1.00 95.62 202 VAL A C 1
ATOM 1573 O O . VAL A 1 202 ? -32.300 -2.224 63.344 1.00 95.62 202 VAL A O 1
ATOM 1576 N N . LEU A 1 203 ? -31.033 -2.151 61.474 1.00 94.75 203 LEU A N 1
ATOM 1577 C CA . LEU A 1 203 ? -30.214 -3.325 61.761 1.00 94.75 203 LEU A CA 1
ATOM 1578 C C . LEU A 1 203 ? -29.289 -3.066 62.956 1.00 94.75 203 LEU A C 1
ATOM 1580 O O . LEU A 1 203 ? -28.937 -1.928 63.260 1.00 94.75 203 LEU A O 1
ATOM 1584 N N . VAL A 1 204 ? -28.827 -4.131 63.612 1.00 94.19 204 VAL A N 1
ATOM 1585 C CA . VAL A 1 204 ? -27.880 -4.048 64.739 1.00 94.19 204 VAL A CA 1
ATOM 1586 C C . VAL A 1 204 ? -26.558 -3.347 64.374 1.00 94.19 204 VAL A C 1
ATOM 1588 O O . VAL A 1 204 ? -25.888 -2.799 65.246 1.00 94.19 204 VAL A O 1
ATOM 1591 N N . SER A 1 205 ? -26.191 -3.313 63.087 1.00 90.31 205 SER A N 1
ATOM 1592 C CA . SER A 1 205 ? -25.050 -2.541 62.568 1.00 90.31 205 SER A CA 1
ATOM 1593 C C . SER A 1 205 ? -25.256 -1.025 62.584 1.00 90.31 205 SER A C 1
ATOM 1595 O O . SER A 1 205 ? -24.277 -0.295 62.456 1.00 90.31 205 SER A O 1
ATOM 1597 N N . GLY A 1 206 ? -26.496 -0.555 62.731 1.00 92.62 206 GLY A N 1
ATOM 1598 C CA . GLY A 1 206 ? -26.893 0.844 62.574 1.00 92.62 206 GLY A CA 1
ATOM 1599 C C . GLY A 1 206 ? -27.487 1.180 61.201 1.00 92.62 206 GLY A C 1
ATOM 1600 O O . GLY A 1 206 ? -28.054 2.259 61.058 1.00 92.62 206 GLY A O 1
ATOM 1601 N N . SER A 1 207 ? -27.407 0.266 60.229 1.00 94.56 207 SER A N 1
ATOM 1602 C CA . SER A 1 207 ? -27.931 0.434 58.866 1.00 94.56 207 SER A CA 1
ATOM 1603 C C . SER A 1 207 ? -29.464 0.484 58.876 1.00 94.56 207 SER A C 1
ATOM 1605 O O . SER A 1 207 ? -30.110 -0.422 59.416 1.00 94.56 207 SER A O 1
ATOM 1607 N N . ARG A 1 208 ? -30.067 1.521 58.288 1.00 95.94 208 ARG A N 1
ATOM 1608 C CA . ARG A 1 208 ? -31.527 1.671 58.183 1.00 95.94 208 ARG A CA 1
ATOM 1609 C C . ARG A 1 208 ? -32.013 1.136 56.844 1.00 95.94 208 ARG A C 1
ATOM 1611 O O . ARG A 1 208 ? -31.447 1.448 55.804 1.00 95.94 208 ARG A O 1
ATOM 1618 N N . ILE A 1 209 ? -33.105 0.378 56.862 1.00 95.31 209 ILE A N 1
ATOM 1619 C CA . ILE A 1 209 ? -33.751 -0.124 55.648 1.00 95.31 209 ILE A CA 1
ATOM 1620 C C . ILE A 1 209 ? -34.578 0.997 55.003 1.00 95.31 209 ILE A C 1
ATOM 1622 O O . ILE A 1 209 ? -35.614 1.404 55.537 1.00 95.31 209 ILE A O 1
ATOM 1626 N N . ASP A 1 210 ? -34.150 1.450 53.827 1.00 95.12 210 ASP A N 1
ATOM 1627 C CA . ASP A 1 210 ? -34.843 2.452 53.010 1.00 95.12 210 ASP A CA 1
ATOM 1628 C C . ASP A 1 210 ? -35.772 1.799 51.965 1.00 95.12 210 ASP A C 1
ATOM 1630 O O . ASP A 1 210 ? -36.752 2.408 51.528 1.00 95.12 210 ASP A O 1
ATOM 1634 N N . GLY A 1 211 ? -35.544 0.525 51.621 1.00 92.50 211 GLY A N 1
ATOM 1635 C CA . GLY A 1 211 ? -36.395 -0.220 50.693 1.00 92.50 211 GLY A CA 1
ATOM 1636 C C . GLY A 1 211 ? -36.349 -1.737 50.874 1.00 92.50 211 GLY A C 1
ATOM 1637 O O . GLY A 1 211 ? -35.349 -2.306 51.306 1.00 92.50 211 GLY A O 1
ATOM 1638 N N . VAL A 1 212 ? -37.445 -2.406 50.502 1.00 92.50 212 VAL A N 1
ATOM 1639 C CA . VAL A 1 212 ? -37.537 -3.873 50.430 1.00 92.50 212 VAL A CA 1
ATOM 1640 C C . VAL A 1 212 ? -37.986 -4.256 49.026 1.00 92.50 212 VAL A C 1
ATOM 1642 O O . VAL A 1 212 ? -39.071 -3.875 48.584 1.00 92.50 212 VAL A O 1
ATOM 1645 N N . VAL A 1 213 ? -37.153 -5.016 48.320 1.00 90.56 213 VAL A N 1
ATOM 1646 C CA . VAL A 1 213 ? -37.411 -5.465 46.951 1.00 90.56 213 VAL A CA 1
ATOM 1647 C C . VAL A 1 213 ? -37.738 -6.954 46.973 1.00 90.56 213 VAL A C 1
ATOM 1649 O O . VAL A 1 213 ? -36.963 -7.772 47.467 1.00 90.56 213 VAL A O 1
ATOM 1652 N N . VAL A 1 214 ? -38.902 -7.311 46.427 1.00 90.56 214 VAL A N 1
ATOM 1653 C CA . VAL A 1 214 ? -39.366 -8.700 46.335 1.00 90.56 214 VAL A CA 1
ATOM 1654 C C . VAL A 1 214 ? -39.371 -9.122 44.875 1.00 90.56 214 VAL A C 1
ATOM 1656 O O . VAL A 1 214 ? -40.107 -8.563 44.062 1.00 90.56 214 VAL A O 1
ATOM 1659 N N . LEU A 1 215 ? -38.560 -10.124 44.541 1.00 87.94 215 LEU A N 1
ATOM 1660 C CA . LEU A 1 215 ? -38.424 -10.637 43.180 1.00 87.94 215 LEU A CA 1
ATOM 1661 C C . LEU A 1 215 ? -38.917 -12.078 43.096 1.00 87.94 215 LEU A C 1
ATOM 1663 O O . LEU A 1 215 ? -38.799 -12.864 44.035 1.00 87.94 215 LEU A O 1
ATOM 1667 N N . LYS A 1 216 ? -39.447 -12.456 41.935 1.00 89.25 216 LYS A N 1
ATOM 1668 C CA . LYS A 1 216 ? -39.723 -13.860 41.631 1.00 89.25 216 LYS A CA 1
ATOM 1669 C C . LYS A 1 216 ? -38.428 -14.530 41.176 1.00 89.25 216 LYS A C 1
ATOM 1671 O O . LYS A 1 216 ? -37.765 -14.024 40.275 1.00 89.25 216 LYS A O 1
ATOM 1676 N N . ASN A 1 217 ? -38.101 -15.693 41.729 1.00 87.94 217 ASN A N 1
ATOM 1677 C CA . ASN A 1 217 ? -36.968 -16.501 41.279 1.00 87.94 217 ASN A CA 1
ATOM 1678 C C . ASN A 1 217 ? -37.328 -17.263 39.991 1.00 87.94 217 ASN A C 1
ATOM 1680 O O . ASN A 1 217 ? -37.549 -18.474 40.000 1.00 87.94 217 ASN A O 1
ATOM 1684 N N . ILE A 1 218 ? -37.464 -16.542 38.875 1.00 84.75 218 ILE A N 1
ATOM 1685 C CA . ILE A 1 218 ? -37.937 -17.105 37.597 1.00 84.75 218 ILE A CA 1
ATOM 1686 C C . ILE A 1 218 ? -37.026 -18.244 37.115 1.00 84.75 218 ILE A C 1
ATOM 1688 O O . ILE A 1 218 ? -37.511 -19.217 36.541 1.00 84.75 218 ILE A O 1
ATOM 1692 N N . TYR A 1 219 ? -35.725 -18.144 37.391 1.00 83.50 219 TYR A N 1
ATOM 1693 C CA . TYR A 1 219 ? -34.713 -19.104 36.951 1.00 83.50 219 TYR A CA 1
ATOM 1694 C C . TYR A 1 219 ? -34.446 -20.236 37.950 1.00 83.50 219 TYR A C 1
ATOM 1696 O O . TYR A 1 219 ? -33.582 -21.066 37.682 1.00 83.50 219 TYR A O 1
ATOM 1704 N N . GLN A 1 220 ? -35.172 -20.281 39.075 1.00 87.06 220 GLN A N 1
ATOM 1705 C CA . GLN A 1 220 ? -34.946 -21.240 40.164 1.00 87.06 220 GLN A CA 1
ATOM 1706 C C . GLN A 1 220 ? -33.465 -21.318 40.570 1.00 87.06 220 GLN A C 1
ATOM 1708 O O . GLN A 1 220 ? -32.902 -22.402 40.725 1.00 87.06 220 GLN A O 1
ATOM 1713 N N . GLU A 1 221 ? -32.812 -20.159 40.703 1.00 86.75 221 GLU A N 1
ATOM 1714 C CA . GLU A 1 221 ? -31.419 -20.111 41.132 1.00 86.75 221 GLU A CA 1
ATOM 1715 C C . GLU A 1 221 ? -31.302 -20.713 42.543 1.00 86.75 221 GLU A C 1
ATOM 1717 O O . GLU A 1 221 ? -32.056 -20.298 43.434 1.00 86.75 221 GLU A O 1
ATOM 1722 N N . PRO A 1 222 ? -30.394 -21.685 42.756 1.00 92.50 222 PRO A N 1
ATOM 1723 C CA . PRO A 1 222 ? -30.136 -22.235 44.075 1.00 92.50 222 PRO A CA 1
ATOM 1724 C C . PRO A 1 222 ? -29.387 -21.237 44.951 1.00 92.50 222 PRO A C 1
ATOM 1726 O O . PRO A 1 222 ? -28.516 -20.497 44.486 1.00 92.50 222 PRO A O 1
ATOM 1729 N N . PHE A 1 223 ? -29.680 -21.267 46.244 1.00 94.81 223 PHE A N 1
ATOM 1730 C CA . PHE A 1 223 ? -28.959 -20.467 47.218 1.00 94.81 223 PHE A CA 1
ATOM 1731 C C . PHE A 1 223 ? -27.568 -21.039 47.508 1.00 94.81 223 PHE A C 1
ATOM 1733 O O . PHE A 1 223 ? -27.265 -22.223 47.345 1.00 94.81 223 PHE A O 1
ATOM 1740 N N . TYR A 1 224 ? -26.703 -20.154 47.974 1.00 96.00 224 TYR A N 1
ATOM 1741 C CA . TYR A 1 224 ? -25.439 -20.476 48.598 1.00 96.00 224 TYR A CA 1
ATOM 1742 C C . TYR A 1 224 ? -25.598 -20.299 50.100 1.00 96.00 224 TYR A C 1
ATOM 1744 O O . TYR A 1 224 ? -26.189 -19.328 50.574 1.00 96.00 224 TYR A O 1
ATOM 1752 N N . ARG A 1 225 ? -25.063 -21.261 50.843 1.00 95.50 225 ARG A N 1
ATOM 1753 C CA . ARG A 1 225 ? -25.052 -21.274 52.297 1.00 95.50 225 ARG A CA 1
ATOM 1754 C C . ARG A 1 225 ? -23.749 -20.702 52.808 1.00 95.50 225 ARG A C 1
ATOM 1756 O O . ARG A 1 225 ? -22.677 -21.187 52.443 1.00 95.50 225 ARG A O 1
ATOM 1763 N N . ILE A 1 226 ? -23.857 -19.721 53.688 1.00 94.94 226 ILE A N 1
ATOM 1764 C CA . ILE A 1 226 ? -22.741 -19.151 54.433 1.00 94.94 226 ILE A CA 1
ATOM 1765 C C . ILE A 1 226 ? -22.960 -19.473 55.905 1.00 94.94 226 ILE A C 1
ATOM 1767 O O . ILE A 1 226 ? -24.048 -19.254 56.440 1.00 94.94 226 ILE A O 1
ATOM 1771 N N . ARG A 1 227 ? -21.921 -20.005 56.553 1.00 91.38 227 ARG A N 1
ATOM 1772 C CA . ARG A 1 227 ? -21.997 -20.400 57.962 1.00 91.38 227 ARG A CA 1
ATOM 1773 C C . ARG A 1 227 ? -22.181 -19.183 58.862 1.00 91.38 227 ARG A C 1
ATOM 1775 O O . ARG A 1 227 ? -21.345 -18.276 58.857 1.00 91.38 227 ARG A O 1
ATOM 1782 N N . SER A 1 228 ? -23.255 -19.203 59.639 1.00 87.62 228 SER A N 1
ATOM 1783 C CA . SER A 1 228 ? -23.582 -18.233 60.686 1.00 87.62 228 SER A CA 1
ATOM 1784 C C . SER A 1 228 ? -24.551 -18.896 61.681 1.00 87.62 228 SER A C 1
ATOM 1786 O O . SER A 1 228 ? -24.879 -20.075 61.545 1.00 87.62 228 SER A O 1
ATOM 1788 N N . THR A 1 229 ? -24.995 -18.179 62.708 1.00 84.31 229 THR A N 1
ATOM 1789 C CA . THR A 1 229 ? -25.959 -18.681 63.703 1.00 84.31 229 THR A CA 1
ATOM 1790 C C . THR A 1 229 ? -27.238 -17.834 63.674 1.00 84.31 229 THR A C 1
ATOM 1792 O O . THR A 1 229 ? -27.311 -16.854 64.423 1.00 84.31 229 THR A O 1
ATOM 1795 N N . PRO A 1 230 ? -28.257 -18.187 62.857 1.00 86.62 230 PRO A N 1
ATOM 1796 C CA . PRO A 1 230 ? -28.358 -19.334 61.930 1.00 86.62 230 PRO A CA 1
ATOM 1797 C C . PRO A 1 230 ? -27.644 -19.119 60.580 1.00 86.62 230 PRO A C 1
ATOM 1799 O O . PRO A 1 230 ? -27.199 -18.015 60.275 1.00 86.62 230 PRO A O 1
ATOM 1802 N N . ASP A 1 231 ? -27.535 -20.179 59.771 1.00 92.88 231 ASP A N 1
ATOM 1803 C CA . ASP A 1 231 ? -26.925 -20.128 58.435 1.00 92.88 231 ASP A CA 1
ATOM 1804 C C . ASP A 1 231 ? -27.640 -19.130 57.509 1.00 92.88 231 ASP A C 1
ATOM 1806 O O . ASP A 1 231 ? -28.867 -19.031 57.492 1.00 92.88 231 ASP A O 1
ATOM 1810 N N . ILE A 1 232 ? -26.862 -18.434 56.679 1.00 95.06 232 ILE A N 1
ATOM 1811 C CA . ILE A 1 232 ? -27.372 -17.438 55.732 1.00 95.06 232 ILE A CA 1
ATOM 1812 C C . ILE A 1 232 ? -27.516 -18.095 54.364 1.00 95.06 232 ILE A C 1
ATOM 1814 O O . ILE A 1 232 ? -26.555 -18.667 53.842 1.00 95.06 232 ILE A O 1
ATOM 1818 N N . LEU A 1 233 ? -28.704 -17.983 53.770 1.00 94.75 233 LEU A N 1
ATOM 1819 C CA . LEU A 1 233 ? -28.984 -18.418 52.405 1.00 94.75 233 LEU A CA 1
ATOM 1820 C C . LEU A 1 233 ? -29.146 -17.197 51.497 1.00 94.75 233 LEU A C 1
ATOM 1822 O O . LEU A 1 233 ? -30.019 -16.350 51.709 1.00 94.75 233 LEU A O 1
ATOM 1826 N N . VAL A 1 234 ? -28.293 -17.110 50.481 1.00 94.94 234 VAL A N 1
ATOM 1827 C CA . VAL A 1 234 ? -28.174 -15.941 49.599 1.00 94.94 234 VAL A CA 1
ATOM 1828 C C . VAL A 1 234 ? -27.815 -16.376 48.175 1.00 94.94 234 VAL A C 1
ATOM 1830 O O . VAL A 1 234 ? -27.198 -17.423 47.983 1.00 94.94 234 VAL A O 1
ATOM 1833 N N . THR A 1 235 ? -28.276 -15.651 47.157 1.00 93.19 235 THR A N 1
ATOM 1834 C CA . THR A 1 235 ? -28.010 -16.001 45.754 1.00 93.19 235 THR A CA 1
ATOM 1835 C C . THR A 1 235 ? -26.526 -15.874 45.419 1.00 93.19 235 THR A C 1
ATOM 1837 O O . THR A 1 235 ? -25.783 -15.107 46.036 1.00 93.19 235 THR A O 1
ATOM 1840 N N . GLY A 1 236 ? -26.067 -16.626 44.415 1.00 89.19 236 GLY A N 1
ATOM 1841 C CA . GLY A 1 236 ? -24.650 -16.649 44.053 1.00 89.19 236 GLY A CA 1
ATOM 1842 C C . GLY A 1 236 ? -24.154 -15.322 43.477 1.00 89.19 236 GLY A C 1
ATOM 1843 O O . GLY A 1 236 ? -22.960 -15.032 43.563 1.00 89.19 236 GLY A O 1
ATOM 1844 N N . GLY A 1 237 ? -25.066 -14.534 42.900 1.00 88.62 237 GLY A N 1
ATOM 1845 C CA . GLY A 1 237 ? -24.805 -13.204 42.355 1.00 88.62 237 GLY A CA 1
ATOM 1846 C C . GLY A 1 237 ? -24.713 -12.079 43.388 1.00 88.62 237 GLY A C 1
ATOM 1847 O O . GLY A 1 237 ? -24.306 -10.987 43.016 1.00 88.62 237 GLY A O 1
ATOM 1848 N N . HIS A 1 238 ? -25.056 -12.315 44.656 1.00 91.19 238 HIS A N 1
ATOM 1849 C CA . HIS A 1 238 ? -24.965 -11.297 45.707 1.00 91.19 238 HIS A CA 1
ATOM 1850 C C . HIS A 1 238 ? -23.500 -11.016 46.088 1.00 91.19 238 HIS A C 1
ATOM 1852 O O . HIS A 1 238 ? -22.647 -11.893 45.935 1.00 91.19 238 HIS A O 1
ATOM 1858 N N . TYR A 1 239 ? -23.191 -9.824 46.602 1.00 92.44 239 TYR A N 1
ATOM 1859 C CA . TYR A 1 239 ? -21.836 -9.468 47.034 1.00 92.44 239 TYR A CA 1
ATOM 1860 C C . TYR A 1 239 ? -21.630 -9.658 48.540 1.00 92.44 239 TYR A C 1
ATOM 1862 O O . TYR A 1 239 ? -22.428 -9.196 49.347 1.00 92.44 239 TYR A O 1
ATOM 1870 N N . ILE A 1 240 ? -20.515 -10.281 48.918 1.00 94.06 240 ILE A N 1
ATOM 1871 C CA . ILE A 1 240 ? -20.053 -10.432 50.304 1.00 94.06 240 ILE A CA 1
ATOM 1872 C C . ILE A 1 240 ? -18.655 -9.820 50.458 1.00 94.06 240 ILE A C 1
ATOM 1874 O O . ILE A 1 240 ? -17.824 -9.929 49.552 1.00 94.06 240 ILE A O 1
ATOM 1878 N N . MET A 1 241 ? -18.385 -9.186 51.599 1.00 94.00 241 MET A N 1
ATOM 1879 C CA . MET A 1 241 ? -17.062 -8.660 51.932 1.00 94.00 241 MET A CA 1
ATOM 1880 C C . MET A 1 241 ? -16.055 -9.800 52.164 1.00 94.00 241 MET A C 1
ATOM 1882 O O . MET A 1 241 ? -16.231 -10.657 53.037 1.00 94.00 241 MET A O 1
ATOM 1886 N N . ASP A 1 242 ? -14.974 -9.800 51.385 1.00 92.75 242 ASP A N 1
ATOM 1887 C CA . ASP A 1 242 ? -13.767 -10.578 51.660 1.00 92.75 242 ASP A CA 1
ATOM 1888 C C . ASP A 1 242 ? -12.831 -9.734 52.539 1.00 92.75 242 ASP A C 1
ATOM 1890 O O . ASP A 1 242 ? -12.143 -8.836 52.048 1.00 92.75 242 ASP A O 1
ATOM 1894 N N . GLU A 1 243 ? -12.832 -10.018 53.843 1.00 86.12 243 GLU A N 1
ATOM 1895 C CA . GLU A 1 243 ? -12.052 -9.297 54.862 1.00 86.12 243 GLU A CA 1
ATOM 1896 C C . GLU A 1 243 ? -10.532 -9.378 54.627 1.00 86.12 243 GLU A C 1
ATOM 1898 O O . GLU A 1 243 ? -9.805 -8.449 54.968 1.00 86.12 243 GLU A O 1
ATOM 1903 N N . GLU A 1 244 ? -10.024 -10.452 54.006 1.00 87.00 244 GLU A N 1
ATOM 1904 C CA . GLU A 1 244 ? -8.582 -10.593 53.742 1.00 87.00 244 GLU A CA 1
ATOM 1905 C C . GLU A 1 244 ? -8.122 -9.670 52.610 1.00 87.00 244 GLU A C 1
ATOM 1907 O O . GLU A 1 244 ? -6.995 -9.172 52.610 1.00 87.00 244 GLU A O 1
ATOM 1912 N N . LYS A 1 245 ? -8.998 -9.444 51.627 1.00 86.50 245 LYS A N 1
ATOM 1913 C CA . LYS A 1 245 ? -8.710 -8.629 50.437 1.00 86.50 245 LYS A CA 1
ATOM 1914 C C . LYS A 1 245 ? -9.294 -7.224 50.516 1.00 86.50 245 LYS A C 1
ATOM 1916 O O . LYS A 1 245 ? -9.032 -6.426 49.616 1.00 86.50 245 LYS A O 1
ATOM 1921 N N . ASN A 1 246 ? -10.086 -6.942 51.550 1.00 88.69 246 ASN A N 1
ATOM 1922 C CA . ASN A 1 246 ? -10.852 -5.712 51.725 1.00 88.69 246 ASN A CA 1
ATOM 1923 C C . ASN A 1 246 ? -11.646 -5.336 50.457 1.00 88.69 246 ASN A C 1
ATOM 1925 O O . ASN A 1 246 ? -11.547 -4.221 49.939 1.00 88.69 246 ASN A O 1
ATOM 1929 N N . LYS A 1 247 ? -12.359 -6.315 49.883 1.00 92.94 247 LYS A N 1
ATOM 1930 C CA . LYS A 1 247 ? -13.102 -6.153 48.626 1.00 92.94 247 LYS A CA 1
ATOM 1931 C C . LYS A 1 247 ? -14.373 -6.999 48.617 1.00 92.94 247 LYS A C 1
ATOM 1933 O O . LYS A 1 247 ? -14.351 -8.158 49.021 1.00 92.94 247 LYS A O 1
ATOM 1938 N N . PHE A 1 248 ? -15.451 -6.458 48.051 1.00 91.19 248 PHE A N 1
ATOM 1939 C CA . PHE A 1 248 ? -16.656 -7.227 47.748 1.00 91.19 248 PHE A CA 1
ATOM 1940 C C . PHE A 1 248 ? -16.425 -8.211 46.597 1.00 91.19 248 PHE A C 1
ATOM 1942 O O . PHE A 1 248 ? -15.934 -7.854 45.520 1.00 91.19 248 PHE A O 1
ATOM 1949 N N . VAL A 1 249 ? -16.793 -9.466 46.832 1.00 92.38 249 VAL A N 1
ATOM 1950 C CA . VAL A 1 249 ? -16.740 -10.559 45.857 1.00 92.38 249 VAL A CA 1
ATOM 1951 C C . VAL A 1 249 ? -18.112 -11.208 45.749 1.00 92.38 249 VAL A C 1
ATOM 1953 O O . VAL A 1 249 ? -18.904 -11.142 46.688 1.00 92.38 249 VAL A O 1
ATOM 1956 N N . TYR A 1 250 ? -18.411 -11.834 44.612 1.00 91.94 250 TYR A N 1
ATOM 1957 C CA . TYR A 1 250 ? -19.649 -12.595 44.488 1.00 91.94 250 TYR A CA 1
ATOM 1958 C C . TYR A 1 250 ? -19.666 -13.740 45.498 1.00 91.94 250 TYR A C 1
ATOM 1960 O O . TYR A 1 250 ? -18.658 -14.425 45.682 1.00 91.94 250 TYR A O 1
ATOM 1968 N N . VAL A 1 251 ? -20.821 -13.994 46.110 1.00 93.19 251 VAL A N 1
ATOM 1969 C CA . VAL A 1 251 ? -20.999 -15.089 47.068 1.00 93.19 251 VAL A CA 1
ATOM 1970 C C . VAL A 1 251 ? -20.551 -16.411 46.457 1.00 93.19 251 VAL A C 1
ATOM 1972 O O . VAL A 1 251 ? -19.840 -17.164 47.113 1.00 93.19 251 VAL A O 1
ATOM 1975 N N . ARG A 1 252 ? -20.891 -16.685 45.191 1.00 92.19 252 ARG A N 1
ATOM 1976 C CA . ARG A 1 252 ? -20.480 -17.930 44.518 1.00 92.19 252 ARG A CA 1
ATOM 1977 C C . ARG A 1 252 ? -18.963 -18.126 44.413 1.00 92.19 252 ARG A C 1
ATOM 1979 O O . ARG A 1 252 ? -18.527 -19.263 44.262 1.00 92.19 252 ARG A O 1
ATOM 1986 N N . ASP A 1 253 ? -18.200 -17.035 44.468 1.00 92.94 253 ASP A N 1
ATOM 1987 C CA . ASP A 1 253 ? -16.739 -17.011 44.357 1.00 92.94 253 ASP A CA 1
ATOM 1988 C C . ASP A 1 253 ? -16.063 -16.926 45.744 1.00 92.94 253 ASP A C 1
ATOM 1990 O O . ASP A 1 253 ? -14.836 -16.967 45.849 1.00 92.94 253 ASP A O 1
ATOM 1994 N N . SER A 1 254 ? -16.846 -16.811 46.825 1.00 92.06 254 SER A N 1
ATOM 1995 C CA . SER A 1 254 ? -16.347 -16.732 48.197 1.00 92.06 254 SER A CA 1
ATOM 1996 C C . SER A 1 254 ? -16.043 -18.114 48.773 1.00 92.06 254 SER A C 1
ATOM 1998 O O . SER A 1 254 ? -16.869 -19.023 48.727 1.00 92.06 254 SER A O 1
ATOM 2000 N N . VAL A 1 255 ? -14.892 -18.251 49.438 1.00 91.12 255 VAL A N 1
ATOM 2001 C CA . VAL A 1 255 ? -14.512 -19.477 50.170 1.00 91.12 255 VAL A CA 1
ATOM 2002 C C . VAL A 1 255 ? -15.441 -19.788 51.350 1.00 91.12 255 VAL A C 1
ATOM 2004 O O . VAL A 1 255 ? -15.482 -20.921 51.825 1.00 91.12 255 VAL A O 1
ATOM 2007 N N . LYS A 1 256 ? -16.194 -18.788 51.829 1.00 90.12 256 LYS A N 1
ATOM 2008 C CA . LYS A 1 256 ? -17.149 -18.922 52.940 1.00 90.12 256 LYS A CA 1
ATOM 2009 C C . LYS A 1 256 ? -18.490 -19.522 52.502 1.00 90.12 256 LYS A C 1
ATOM 2011 O O . LYS A 1 256 ? -19.295 -19.891 53.358 1.00 90.12 256 LYS A O 1
ATOM 2016 N N . ALA A 1 257 ? -18.742 -19.597 51.196 1.00 94.25 257 ALA A N 1
ATOM 2017 C CA . ALA A 1 257 ? -20.025 -19.979 50.633 1.00 94.25 257 ALA A CA 1
ATOM 2018 C C . ALA A 1 257 ? -19.989 -21.400 50.060 1.00 94.25 257 ALA A C 1
ATOM 2020 O O . ALA A 1 257 ? -19.063 -21.793 49.358 1.00 94.25 257 ALA A O 1
ATOM 2021 N N . THR A 1 258 ? -21.030 -22.185 50.330 1.00 95.50 258 THR A N 1
ATOM 2022 C CA . THR A 1 258 ? -21.219 -23.519 49.746 1.00 95.50 258 THR A CA 1
ATOM 2023 C C . THR A 1 258 ? -22.535 -23.553 48.987 1.00 95.50 258 THR A C 1
ATOM 2025 O O . THR A 1 258 ? -23.582 -23.246 49.552 1.00 95.50 258 THR A O 1
ATOM 2028 N N . LYS A 1 259 ? -22.501 -23.936 47.710 1.00 94.44 259 LYS A N 1
ATOM 2029 C CA . LYS A 1 259 ? -23.714 -24.073 46.895 1.00 94.44 259 LYS A CA 1
ATOM 2030 C C . LYS A 1 259 ? -24.648 -25.127 47.498 1.00 94.44 259 LYS A C 1
ATOM 2032 O O . LYS A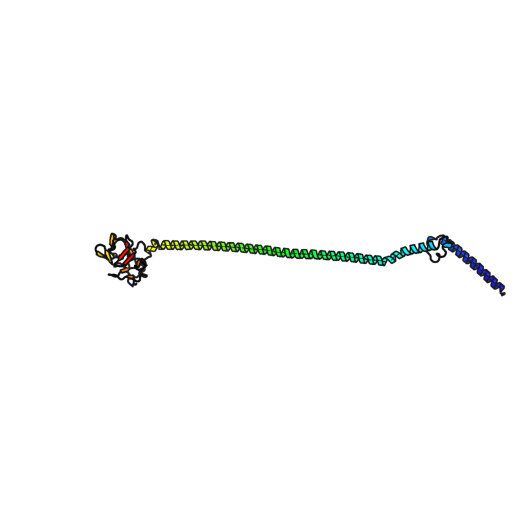 1 259 ? -24.188 -26.215 47.845 1.00 94.44 259 LYS A O 1
ATOM 2037 N N . THR A 1 260 ? -25.941 -24.829 47.595 1.00 94.31 260 THR A N 1
ATOM 2038 C CA . THR A 1 260 ? -26.959 -25.792 48.035 1.00 94.31 260 THR A CA 1
ATOM 2039 C C . THR A 1 260 ? -27.886 -26.181 46.882 1.00 94.31 260 THR A C 1
ATOM 2041 O O . THR A 1 260 ? -27.716 -25.732 45.748 1.00 94.31 260 THR A O 1
ATOM 2044 N N . ASN A 1 261 ? -28.850 -27.060 47.168 1.00 92.69 261 ASN A N 1
ATOM 2045 C CA . ASN A 1 261 ? -29.976 -27.351 46.275 1.00 92.69 261 ASN A CA 1
ATOM 2046 C C . ASN A 1 261 ? -31.252 -26.610 46.716 1.00 92.69 261 ASN A C 1
ATOM 2048 O O . ASN A 1 261 ? -32.324 -26.866 46.173 1.00 92.69 261 ASN A O 1
ATOM 2052 N N . ASP A 1 262 ? -31.145 -25.728 47.716 1.00 92.00 262 ASP A N 1
ATOM 2053 C CA . ASP A 1 262 ? -32.281 -24.991 48.256 1.00 92.00 262 ASP A CA 1
ATOM 2054 C C . ASP A 1 262 ? -32.664 -23.896 47.261 1.00 92.00 262 ASP A C 1
ATOM 2056 O O . ASP A 1 262 ? -31.824 -23.102 46.836 1.00 92.00 262 ASP A O 1
ATOM 2060 N N . VAL A 1 263 ? -33.939 -23.856 46.893 1.00 91.94 263 VAL A N 1
ATOM 2061 C CA . VAL A 1 263 ? -34.518 -22.869 45.981 1.00 91.94 263 VAL A CA 1
ATOM 2062 C C . VAL A 1 263 ? -35.802 -22.332 46.596 1.00 91.94 263 VAL A C 1
ATOM 2064 O O . VAL A 1 263 ? -36.556 -23.061 47.236 1.00 91.94 263 VAL A O 1
ATOM 2067 N N . SER A 1 264 ? -36.073 -21.051 46.376 1.00 92.88 264 SER A N 1
ATOM 2068 C CA . SER A 1 264 ? -37.328 -20.398 46.757 1.00 92.88 264 SER A CA 1
ATOM 2069 C C . SER A 1 264 ? -37.945 -19.768 45.520 1.00 92.88 264 SER A C 1
ATOM 2071 O O . SER A 1 264 ? -37.219 -19.282 44.656 1.00 92.88 264 SER A O 1
ATOM 2073 N N . ASN A 1 265 ? -39.277 -19.733 45.449 1.00 91.94 265 ASN A N 1
ATOM 2074 C CA . ASN A 1 265 ? -40.013 -19.047 44.382 1.00 91.94 265 ASN A CA 1
ATOM 2075 C C . ASN A 1 265 ? -39.873 -17.522 44.455 1.00 91.94 265 ASN A C 1
ATOM 2077 O O . ASN A 1 265 ? -40.075 -16.836 43.449 1.00 91.94 265 ASN A O 1
ATOM 2081 N N . THR A 1 266 ? -39.559 -16.995 45.636 1.00 92.50 266 THR A N 1
ATOM 2082 C CA . THR A 1 266 ? -39.394 -15.567 45.902 1.00 92.50 266 THR A CA 1
ATOM 2083 C C . THR A 1 266 ? -38.040 -15.283 46.531 1.00 92.50 266 THR A C 1
ATOM 2085 O O . THR A 1 266 ? -37.513 -16.071 47.320 1.00 92.50 266 THR A O 1
ATOM 2088 N N . LEU A 1 267 ? -37.490 -14.139 46.157 1.00 92.56 267 LEU A N 1
ATOM 2089 C CA . LEU A 1 267 ? -36.218 -13.607 46.601 1.00 92.56 267 LEU A CA 1
ATOM 2090 C C . LEU A 1 267 ? -36.470 -12.265 47.287 1.00 92.56 267 LEU A C 1
ATOM 2092 O O . LEU A 1 267 ? -37.274 -11.472 46.791 1.00 92.56 267 LEU A O 1
ATOM 2096 N N . TYR A 1 268 ? -35.784 -12.020 48.402 1.00 93.62 268 TYR A N 1
ATOM 2097 C CA . TYR A 1 268 ? -35.914 -10.783 49.169 1.00 93.62 268 TYR A CA 1
ATOM 2098 C C . TYR A 1 268 ? -34.591 -10.032 49.207 1.00 93.62 268 TYR A C 1
ATOM 2100 O O . TYR A 1 268 ? -33.546 -10.592 49.529 1.00 93.62 268 TYR A O 1
ATOM 2108 N N . CYS A 1 269 ? -34.658 -8.756 48.875 1.00 91.75 269 CYS A N 1
ATOM 2109 C CA . CYS A 1 269 ? -33.543 -7.836 48.790 1.00 91.75 269 CYS A CA 1
ATOM 2110 C C . CYS A 1 269 ? -33.841 -6.617 49.666 1.00 91.75 269 CYS A C 1
ATOM 2112 O O . CYS A 1 269 ? -34.994 -6.190 49.750 1.00 91.75 269 CYS A O 1
ATOM 2114 N N . LEU A 1 270 ? -32.813 -6.049 50.291 1.00 93.12 270 LEU A N 1
ATOM 2115 C CA . LEU A 1 270 ? -32.924 -4.803 51.047 1.00 93.12 270 LEU A CA 1
ATOM 2116 C C . LEU A 1 270 ? -32.139 -3.707 50.328 1.00 93.12 270 LEU A C 1
ATOM 2118 O O . LEU A 1 270 ? -31.157 -3.996 49.645 1.00 93.12 270 LEU A O 1
ATOM 2122 N N . ILE A 1 271 ? -32.602 -2.475 50.492 1.00 92.88 271 ILE A N 1
ATOM 2123 C CA . ILE A 1 271 ? -31.873 -1.246 50.183 1.00 92.88 271 ILE A CA 1
ATOM 2124 C C . ILE A 1 271 ? -31.648 -0.559 51.527 1.00 92.88 271 ILE A C 1
ATOM 2126 O O . ILE A 1 271 ? -32.620 -0.362 52.269 1.00 92.88 271 ILE A O 1
ATOM 2130 N N . THR A 1 272 ? -30.398 -0.256 51.863 1.00 94.06 272 THR A N 1
ATOM 2131 C CA . THR A 1 272 ? -30.027 0.387 53.130 1.00 94.06 272 THR A CA 1
ATOM 2132 C C . THR A 1 272 ? -29.353 1.728 52.887 1.00 94.06 272 THR A C 1
ATOM 2134 O O . THR A 1 272 ? -28.781 1.974 51.833 1.00 94.06 272 THR A O 1
ATOM 2137 N N . ASP A 1 273 ? -29.414 2.612 53.878 1.00 94.06 273 ASP A N 1
ATOM 2138 C CA . ASP A 1 273 ? -28.892 3.978 53.762 1.00 94.06 273 ASP A CA 1
ATOM 2139 C C . ASP A 1 273 ? -27.361 4.078 53.678 1.00 94.06 273 ASP A C 1
ATOM 2141 O O . ASP A 1 273 ? -26.820 5.113 53.286 1.00 94.06 273 ASP A O 1
ATOM 2145 N N . ASP A 1 274 ? -26.664 3.006 54.048 1.00 92.69 274 ASP A N 1
ATOM 2146 C CA . ASP A 1 274 ? -25.212 2.859 53.987 1.00 92.69 274 ASP A CA 1
ATOM 2147 C C . ASP A 1 274 ? -24.741 1.840 52.933 1.00 92.69 274 ASP A C 1
ATOM 2149 O O . ASP A 1 274 ? -23.542 1.568 52.856 1.00 92.69 274 ASP A O 1
ATOM 2153 N N . HIS A 1 275 ? -25.659 1.285 52.132 1.00 92.44 275 HIS A N 1
ATOM 2154 C CA . HIS A 1 275 ? -25.437 0.200 51.165 1.00 92.44 275 HIS A CA 1
ATOM 2155 C C . HIS A 1 275 ? -24.912 -1.121 51.750 1.00 92.44 275 HIS A C 1
ATOM 2157 O O . HIS A 1 275 ? -24.445 -1.997 51.012 1.00 92.44 275 HIS A O 1
ATOM 2163 N N . LEU A 1 276 ? -24.974 -1.295 53.072 1.00 93.50 276 LEU A N 1
ATOM 2164 C CA . LEU A 1 276 ? -24.466 -2.470 53.766 1.00 93.50 276 LEU A CA 1
ATOM 2165 C C . LEU A 1 276 ? -25.570 -3.224 54.508 1.00 93.50 276 LEU A C 1
ATOM 2167 O O . LEU A 1 276 ? -26.386 -2.673 55.240 1.00 93.50 276 LEU A O 1
ATOM 2171 N N . ILE A 1 277 ? -25.526 -4.548 54.392 1.00 94.56 277 ILE A N 1
ATOM 2172 C CA . ILE A 1 277 ? -26.381 -5.462 55.147 1.00 94.56 277 ILE A CA 1
ATOM 2173 C C . ILE A 1 277 ? -25.467 -6.354 55.978 1.00 94.56 277 ILE A C 1
ATOM 2175 O O . ILE A 1 277 ? -24.791 -7.240 55.448 1.00 94.56 277 ILE A O 1
ATOM 2179 N N . LYS A 1 278 ? -25.425 -6.134 57.293 1.00 93.62 278 LYS A N 1
ATOM 2180 C CA . LYS A 1 278 ? -24.624 -6.958 58.203 1.00 93.62 278 LYS A CA 1
ATOM 2181 C C . LYS A 1 278 ? -25.479 -8.048 58.842 1.00 93.62 278 LYS A C 1
ATOM 2183 O O . LYS A 1 278 ? -26.470 -7.756 59.506 1.00 93.62 278 LYS A O 1
ATOM 2188 N N . ILE A 1 279 ? -25.072 -9.305 58.667 1.00 92.94 279 ILE A N 1
ATOM 2189 C CA . ILE A 1 279 ? -25.745 -10.477 59.236 1.00 92.94 279 ILE A CA 1
ATOM 2190 C C . ILE A 1 279 ? -24.702 -11.325 59.967 1.00 92.94 279 ILE A C 1
ATOM 2192 O O . ILE A 1 279 ? -23.856 -11.982 59.353 1.00 92.94 279 ILE A O 1
ATOM 2196 N N . GLY A 1 280 ? -24.751 -11.297 61.300 1.00 88.75 280 GLY A N 1
ATOM 2197 C CA . GLY A 1 280 ? -23.712 -11.883 62.145 1.00 88.75 280 GLY A CA 1
ATOM 2198 C C . GLY A 1 280 ? -22.344 -11.245 61.877 1.00 88.75 280 GLY A C 1
ATOM 2199 O O . GLY A 1 280 ? -22.186 -10.026 61.930 1.00 88.75 280 GLY A O 1
ATOM 2200 N N . GLU A 1 281 ? -21.359 -12.082 61.563 1.00 89.88 281 GLU A N 1
ATOM 2201 C CA . GLU A 1 281 ? -19.974 -11.679 61.272 1.00 89.88 281 GLU A CA 1
ATOM 2202 C C . GLU A 1 281 ? -19.764 -11.255 59.805 1.00 89.88 281 GLU A C 1
ATOM 2204 O O . GLU A 1 281 ? -18.665 -10.846 59.434 1.00 89.88 281 GLU A O 1
ATOM 2209 N N . HIS A 1 282 ? -20.779 -11.388 58.942 1.00 94.06 282 HIS A N 1
ATOM 2210 C CA . HIS A 1 282 ? -20.633 -11.168 57.501 1.00 94.06 282 HIS A CA 1
ATOM 2211 C C . HIS A 1 282 ? -21.323 -9.882 57.059 1.00 94.06 282 HIS A C 1
ATOM 2213 O O . HIS A 1 282 ? -22.441 -9.583 57.479 1.00 94.06 282 HIS A O 1
ATOM 2219 N N . THR A 1 283 ? -20.660 -9.156 56.163 1.00 94.44 283 THR A N 1
ATOM 2220 C CA . THR A 1 283 ? -21.175 -7.923 55.561 1.00 94.44 283 THR A CA 1
ATOM 2221 C C . THR A 1 283 ? -21.460 -8.162 54.08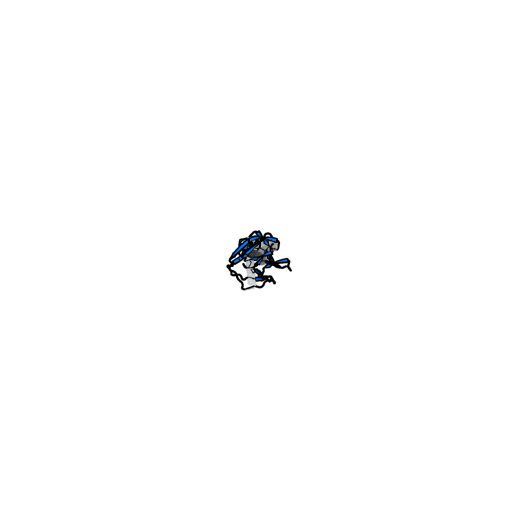4 1.00 94.44 283 THR A C 1
ATOM 2223 O O . THR A 1 283 ? -20.601 -8.662 53.352 1.00 94.44 283 THR A O 1
ATOM 2226 N N . PHE A 1 284 ? -22.660 -7.795 53.652 1.00 94.12 284 PHE A N 1
ATOM 2227 C CA . PHE A 1 284 ? -23.135 -7.900 52.279 1.00 94.12 284 PHE A CA 1
ATOM 2228 C C . PHE A 1 284 ? -23.415 -6.513 51.702 1.00 94.12 284 PHE A C 1
ATOM 2230 O O . PHE A 1 284 ? -23.654 -5.572 52.458 1.00 94.12 284 PHE A O 1
ATOM 2237 N N . TRP A 1 285 ? -23.368 -6.399 50.377 1.00 92.19 285 TRP A N 1
ATOM 2238 C CA . TRP A 1 285 ? -23.770 -5.180 49.673 1.00 92.19 285 TRP A CA 1
ATOM 2239 C C . TRP A 1 285 ? -25.274 -5.196 49.403 1.00 92.19 285 TRP A C 1
ATOM 2241 O O . TRP A 1 285 ? -25.828 -6.255 49.119 1.00 92.19 285 TRP A O 1
ATOM 2251 N N . ASP A 1 286 ? -25.936 -4.051 49.475 1.00 90.81 286 ASP A N 1
ATOM 2252 C CA . ASP A 1 286 ? -27.375 -3.965 49.240 1.00 90.81 286 ASP A CA 1
ATOM 2253 C C . ASP A 1 286 ? -27.770 -4.066 47.745 1.00 90.81 286 ASP A C 1
ATOM 2255 O O . ASP A 1 286 ? -26.950 -4.328 46.855 1.00 90.81 286 ASP A O 1
ATOM 2259 N N . TYR A 1 287 ? -29.067 -3.918 47.457 1.00 84.12 287 TYR A N 1
ATOM 2260 C CA . TYR A 1 287 ? -29.614 -4.059 46.103 1.00 84.12 287 TYR A CA 1
ATOM 2261 C C . TYR A 1 287 ? -29.351 -2.866 45.166 1.00 84.12 287 TYR A C 1
ATOM 2263 O O . TYR A 1 287 ? -29.418 -3.039 43.950 1.00 84.12 287 TYR A O 1
ATOM 2271 N N . GLU A 1 288 ? -29.118 -1.654 45.679 1.00 73.56 288 GLU A N 1
ATOM 2272 C CA . GLU A 1 288 ? -29.171 -0.438 44.847 1.00 73.56 288 GLU A CA 1
ATOM 2273 C C . GLU A 1 288 ? -27.964 -0.308 43.901 1.00 73.56 288 GLU A C 1
ATOM 2275 O O . GLU A 1 288 ? -28.104 0.209 42.792 1.00 73.56 288 GLU A O 1
ATOM 2280 N N . ASP A 1 289 ? -26.815 -0.871 44.285 1.00 57.22 289 ASP A N 1
ATOM 2281 C CA . ASP A 1 289 ? -25.532 -0.703 43.584 1.00 57.22 289 ASP A CA 1
ATOM 2282 C C . ASP A 1 289 ? -24.896 -2.028 43.091 1.00 57.22 289 ASP A C 1
ATOM 2284 O O . ASP A 1 289 ? -23.715 -2.068 42.718 1.00 57.22 289 ASP A O 1
AT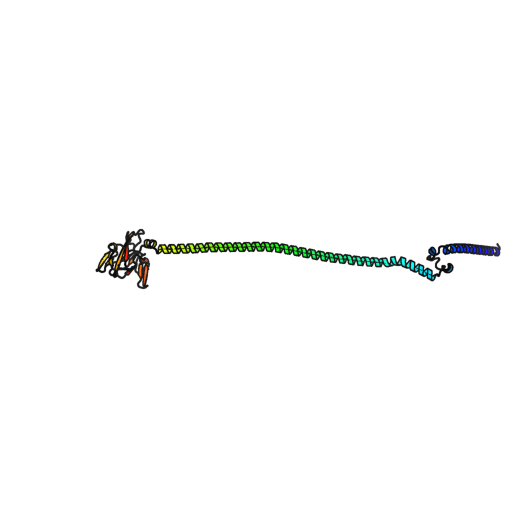OM 2288 N N . SER A 1 290 ? -25.657 -3.134 43.074 1.00 50.34 290 SER A N 1
ATOM 2289 C CA . SER A 1 290 ? -25.166 -4.478 42.704 1.00 50.34 290 SER A CA 1
ATOM 2290 C C . SER A 1 290 ? -25.203 -4.835 41.217 1.00 50.34 290 SER A C 1
ATOM 2292 O O . SER A 1 290 ? -25.927 -4.246 40.380 1.00 50.34 290 SER A O 1
#

Organism: NCBI:txid1070528

InterPro domains:
  IPR006141 Intein N-terminal splicing region [PS50817] (177-242)
  IPR036844 Hint domain superfamily [SSF51294] (177-276)

Secondary structure (DSSP, 8-state):
--HHHHHHHHHHHHHHHHHHHHHHHHHHHHHHHHTHHHHTT-TTTGGGGGGGTS-HHHHHHHHHHHHHHHHHHHHHHHHHHHHHHHHHHHHHHHHHHHHHHHHHHHHHHHHHHHHHHHHHHHHHHHHHHHHHHHHHHHHHHHHHHHHHHHHHHHHHHHHHHHHHHHSHHHHHHS---B-TT-EEEBTTS-EEEGGG--TT-BBTTS-BEEEEEEEE-TT-PPEEEE-SSSPEEEETTSEEEETTTTEEEEGGG-TTEEE-S---SEEEEEEETTSEEEETTEEEE-STT-

Foldseek 3Di:
DDPVVVVVVVVVVVVVVVVVVVVVVVVVLVVCLVPVVVCLLPPVCLVVVVVSVDDSVVSPVVSCVVVVVVVVVVVCVVVVVVVVVVVVVVVVVVVVVVVVVVVVVVVVVVVVVVVVVVVVVVVVVVVVVVVVVVVVVVVVVVVVVVVVVVVVVVVVVVVVVVCCCQDPNVLVVQQAFWDQQFWFAFCVRDIDGLVPDDAQTAGVVRWGFNDKDKDFPPVQAFWKWAVDVHITTTGQRWWKQDPVVRDTDGLVPDPRIDTDSDGDRMGMFTDTPVQWDDDGPIITGGSPRD

Radius of gyration: 79.46 Å; chains: 1; bounding box: 122×53×212 Å

Sequence (290 aa):
MRASDIFLTIVILLIFTIIYTSNILAVGAGNIKKDWPKYRCNPAIMPFTSYFGHNPVENMTYCIQNMQTDYMGHLLEPVNYAMGVTQQLGGDLGDSIQHTRGFISDFRDSVTSIVSSIFGVFLNAMLQFQKTIIKLKDIIGKVVGISTTFLFMTDGAIRTGNSVWKGPIGGTLRTVCFHPDTELELVNGEKKAIKNMTIQDVLVSGSRIDGVVVLKNIYQEPFYRIRSTPDILVTGGHYIMDEEKNKFVYVRDSVKATKTNDVSNTLYCLITDDHLIKIGEHTFWDYEDS

pLDDT: mean 88.44, std 8.5, range [50.34, 98.19]